Protein AF-A0A3D5JXX4-F1 (afdb_monomer)

Mean predicted aligned error: 12.6 Å

Solvent-accessible surface area (backbone atoms only — not comparable to full-atom values): 16021 Å² total; per-residue (Å²): 133,83,89,77,92,86,81,90,88,85,85,85,86,81,87,87,86,87,86,77,95,75,72,72,66,63,62,54,55,56,51,52,56,58,69,70,65,68,83,76,64,79,78,73,77,76,77,78,80,83,39,74,42,68,45,73,61,64,47,37,42,87,64,70,52,97,92,41,68,63,60,48,72,67,57,51,50,50,52,52,50,56,51,62,73,68,59,53,45,32,38,37,36,29,34,34,26,51,70,67,35,51,54,49,54,50,49,61,35,38,78,71,73,49,72,43,85,34,74,48,76,49,86,40,71,36,91,64,36,17,35,36,40,35,16,60,41,60,72,76,42,80,46,78,46,75,82,47,66,49,77,57,96,94,38,83,45,65,49,42,44,29,40,40,34,37,30,38,57,50,98,92,45,68,35,40,40,36,41,36,33,48,53,49,89,60,84,54,94,89,55,61,35,66,60,52,25,34,53,46,22,49,55,52,25,52,53,53,50,51,49,43,71,76,37,76,84,58,49,71,47,80,51,55,49,69,59,72,55,88,87,34,70,34,48,46,43,48,72,49,76,83,71,84,69,80,89,69,89,72,98,72,87,80,82,79,79,87,73,89,128

Sequence (261 aa):
MVAKDRSARAQSRMPTFSSSKLNNRIVKKLIILFLLGVVLGPLGQAQTPIRVASNNVENCILSPIQHRPLKTKLSQAKLVESILAVKPDVLAMQEVGTIKALAKLQKDLEAKGLNLPYVEHLKLFDPAIHVAYLSRYPLRKITKHDNESYLLNGRRLHVGRGFAEVQISGRGFDFSLINAHLKSKRKVPEADQAEMRLQEAYRFRRIIDSRLKSNPEINLVVLGDFNDCYNSKPVKAIVGRATPASSTPGPASATATAGQI

Foldseek 3Di:
DDDDDDDDDDDDDDDDDDDDDDDPPVVVVVVVVVVVPPPPDPPPPPQDDQFEEEEALQQLEDDDDPNRDHDDPVSLVVSLVVCVVSLHQKYKYWNHFDPVSVVVSQVSNVVVPRHQPEKDWDDAQANGIEIMMGHNFDFPDKDFPRAAWDDDPNDIDHQRRGKIKTWTADSNDIAIEMEDDFQAPDDDPPDHRLVRLLRVLLSLLVVVVVVCVVPVPHRYHYDYHSNDDCPDNSNCSNVDDDDPDPDDDDPDPDDDDDDDD

Radius of gyration: 32.73 Å; Cα contacts (8 Å, |Δi|>4): 384; chains: 1; bounding box: 73×63×119 Å

Secondary structure (DSSP, 8-state):
-----------PPPPPPP-----HHHHHHHHHHHHHSS--------PPPP-EEEEEEEEE-SS-BTTBPPPPHHHHHHHHHHHHHH--SEEEEEEE-SHHHHHHHHHHHHTTT----EEEEE--SSSS-EEEEEESS-EEEEEEETT-EEEETTEEEE-SS-EEEEEEEETTEEEEEEEEE---S---SSS-HHHHHHHHHHHHHHHHHHHHHH-TT--EEEEEE-SS-TTSHHHHHHH-------S---S----------

Structure (mmCIF, N/CA/C/O backbone):
data_AF-A0A3D5JXX4-F1
#
_entry.id   AF-A0A3D5JXX4-F1
#
loop_
_atom_site.group_PDB
_atom_site.id
_atom_site.type_symbol
_atom_site.label_atom_id
_atom_site.label_alt_id
_atom_site.label_comp_id
_atom_site.label_asym_id
_atom_site.label_entity_id
_atom_site.label_seq_id
_atom_site.pdbx_PDB_ins_code
_atom_site.Cartn_x
_atom_site.Cartn_y
_atom_site.Cartn_z
_atom_site.occupancy
_atom_site.B_iso_or_equiv
_atom_site.auth_seq_id
_atom_site.auth_comp_id
_atom_site.auth_asym_id
_atom_site.auth_atom_id
_atom_site.pdbx_PDB_model_num
ATOM 1 N N . MET A 1 1 ? -21.084 -40.759 100.656 1.00 37.06 1 MET A N 1
ATOM 2 C CA . MET A 1 1 ? -19.806 -40.631 99.931 1.00 37.06 1 MET A CA 1
ATOM 3 C C . MET A 1 1 ? -20.123 -40.723 98.442 1.00 37.06 1 MET A C 1
ATOM 5 O O . MET A 1 1 ? -20.614 -41.759 98.033 1.00 37.06 1 MET A O 1
ATOM 9 N N . VAL A 1 2 ? -19.980 -39.592 97.732 1.00 37.06 2 VAL A N 1
ATOM 10 C CA . VAL A 1 2 ? -19.718 -39.411 96.279 1.00 37.06 2 VAL A CA 1
ATOM 11 C C . VAL A 1 2 ? -20.572 -40.251 95.296 1.00 37.06 2 VAL A C 1
ATOM 13 O O . VAL A 1 2 ? -20.380 -41.450 95.194 1.00 37.06 2 VAL A O 1
ATOM 16 N N . ALA A 1 3 ? -21.616 -39.672 94.675 1.00 37.25 3 ALA A N 1
ATOM 17 C CA . ALA A 1 3 ? -21.641 -39.036 93.329 1.00 37.25 3 ALA A CA 1
ATOM 18 C C . ALA A 1 3 ? -21.671 -40.066 92.165 1.00 37.25 3 ALA A C 1
ATOM 20 O O . ALA A 1 3 ? -21.066 -41.117 92.278 1.00 37.25 3 ALA A O 1
ATOM 21 N N . LYS A 1 4 ? -22.298 -39.869 90.999 1.00 40.06 4 LYS A N 1
ATOM 22 C CA . LYS A 1 4 ? -23.039 -38.769 90.356 1.00 40.06 4 LYS A CA 1
ATOM 23 C C . LYS A 1 4 ? -23.635 -39.338 89.045 1.00 40.06 4 LYS A C 1
ATOM 25 O O . LYS A 1 4 ? -23.035 -40.261 88.513 1.00 40.06 4 LYS A O 1
ATOM 30 N N . ASP A 1 5 ? -24.733 -38.731 88.563 1.00 41.81 5 ASP A N 1
ATOM 31 C CA . ASP A 1 5 ? -25.020 -38.290 87.167 1.00 41.81 5 ASP A CA 1
ATOM 32 C C . ASP A 1 5 ? -24.649 -39.209 85.972 1.00 41.81 5 ASP A C 1
ATOM 34 O O . ASP A 1 5 ? -23.563 -39.758 85.922 1.00 41.81 5 ASP A O 1
ATOM 38 N N . ARG A 1 6 ? -25.360 -39.340 84.841 1.00 42.81 6 ARG A N 1
ATOM 39 C CA . ARG A 1 6 ? -26.355 -38.578 84.034 1.00 42.81 6 ARG A CA 1
ATOM 40 C C . ARG A 1 6 ? -26.495 -39.419 82.727 1.00 42.81 6 ARG A C 1
ATOM 42 O O . ARG A 1 6 ? -25.644 -40.259 82.478 1.00 42.81 6 ARG A O 1
ATOM 49 N N . SER A 1 7 ? -27.410 -39.284 81.766 1.00 39.19 7 SER A N 1
ATOM 50 C CA . SER A 1 7 ? -28.505 -38.365 81.449 1.00 39.19 7 SER A CA 1
ATOM 51 C C . SER A 1 7 ? -29.244 -38.870 80.188 1.00 39.19 7 SER A C 1
ATOM 53 O O . SER A 1 7 ? -28.596 -39.250 79.220 1.00 39.19 7 SER A O 1
ATOM 55 N N . ALA A 1 8 ? -30.572 -38.708 80.198 1.00 39.12 8 ALA A N 1
ATOM 56 C CA . ALA A 1 8 ? -31.424 -38.051 79.187 1.00 39.12 8 ALA A CA 1
ATOM 57 C C . ALA A 1 8 ? -31.608 -38.594 77.747 1.00 39.12 8 ALA A C 1
ATOM 59 O O . ALA A 1 8 ? -30.678 -38.602 76.950 1.00 39.12 8 ALA A O 1
ATOM 60 N N . ARG A 1 9 ? -32.890 -38.759 77.352 1.00 33.19 9 ARG A N 1
ATOM 61 C CA . ARG A 1 9 ? -33.545 -37.981 76.269 1.00 33.19 9 ARG A CA 1
ATOM 62 C C . ARG A 1 9 ? -35.073 -38.175 76.284 1.00 33.19 9 ARG A C 1
ATOM 64 O O . ARG A 1 9 ? -35.547 -39.300 76.195 1.00 33.19 9 ARG A O 1
ATOM 71 N N . ALA A 1 10 ? -35.833 -37.082 76.344 1.00 36.19 10 ALA A N 1
ATOM 72 C CA . ALA A 1 10 ? -37.280 -37.047 76.116 1.00 36.19 10 ALA A CA 1
ATOM 73 C C . ALA A 1 10 ? -37.564 -36.210 74.857 1.00 36.19 10 ALA A C 1
ATOM 75 O O . ALA A 1 10 ? -36.955 -35.155 74.676 1.00 36.19 10 ALA A O 1
ATOM 76 N N . GLN A 1 11 ? -38.464 -36.672 73.987 1.00 38.69 11 GLN A N 1
ATOM 77 C CA . GLN A 1 11 ? -38.985 -35.905 72.851 1.00 38.69 11 GLN A CA 1
ATOM 78 C C . GLN A 1 11 ? -40.507 -35.804 72.974 1.00 38.69 11 GLN A C 1
ATOM 80 O O . GLN A 1 11 ? -41.214 -36.808 72.934 1.00 38.69 11 GLN A O 1
ATOM 85 N N . SER A 1 12 ? -40.992 -34.574 73.131 1.00 35.72 12 SER A N 1
ATOM 86 C CA . SER A 1 12 ? -42.400 -34.188 73.096 1.00 35.72 12 SER A CA 1
ATOM 87 C C . SER A 1 12 ? -42.835 -33.905 71.652 1.00 35.72 12 SER A C 1
ATOM 89 O O . SER A 1 12 ? -42.128 -33.244 70.892 1.00 35.72 12 SER A O 1
ATOM 91 N N . ARG A 1 13 ? -44.013 -34.403 71.257 1.00 36.97 13 ARG A N 1
ATOM 92 C CA . ARG A 1 13 ? -44.688 -34.029 70.004 1.00 36.97 13 ARG A CA 1
ATOM 93 C C . ARG A 1 13 ? -45.700 -32.920 70.302 1.00 36.97 13 ARG A C 1
ATOM 95 O O . ARG A 1 13 ? -46.567 -33.111 71.148 1.00 36.97 13 ARG A O 1
ATOM 102 N N . MET A 1 14 ? -45.600 -31.792 69.598 1.00 32.84 14 MET A N 1
ATOM 103 C CA . MET A 1 14 ? -46.651 -30.767 69.517 1.00 32.84 14 MET A CA 1
ATOM 104 C C . MET A 1 14 ? -47.446 -30.902 68.202 1.00 32.84 14 MET A C 1
ATOM 106 O O . MET A 1 14 ? -46.891 -31.390 67.215 1.00 32.84 14 MET A O 1
ATOM 110 N N . PRO A 1 15 ? -48.727 -30.485 68.172 1.00 38.25 15 PRO A N 1
ATOM 111 C CA . PRO A 1 15 ? -49.591 -30.576 66.998 1.00 38.25 15 PRO A CA 1
ATOM 112 C C . PRO A 1 15 ? -49.322 -29.466 65.967 1.00 38.25 15 PRO A C 1
ATOM 114 O O . PRO A 1 15 ? -48.890 -28.362 66.291 1.00 38.25 15 PRO A O 1
ATOM 117 N N . THR A 1 16 ? -49.601 -29.783 64.703 1.00 36.00 16 THR A N 1
ATOM 118 C CA . THR A 1 16 ? -49.443 -28.925 63.522 1.00 36.00 16 THR A CA 1
ATOM 119 C C . THR A 1 16 ? -50.526 -27.849 63.431 1.00 36.00 16 THR A C 1
ATOM 121 O O . THR A 1 16 ? -51.716 -28.159 63.472 1.00 36.00 16 THR A O 1
ATOM 124 N N . PHE A 1 17 ? -50.106 -26.599 63.226 1.00 33.53 17 PHE A N 1
ATOM 125 C CA . PHE A 1 17 ? -50.972 -25.455 62.938 1.00 33.53 17 PHE A CA 1
ATOM 126 C C . PHE A 1 17 ? -51.233 -25.345 61.423 1.00 33.53 17 PHE A C 1
ATOM 128 O O . PHE A 1 17 ? -50.309 -25.436 60.618 1.00 33.53 17 PHE A O 1
ATOM 135 N N . SER A 1 18 ? -52.500 -25.156 61.049 1.00 50.25 18 SER A N 1
ATOM 136 C CA . SER A 1 18 ? -52.994 -24.926 59.684 1.00 50.25 18 SER A CA 1
ATOM 137 C C . SER A 1 18 ? -53.117 -23.425 59.409 1.00 50.25 18 SER A C 1
ATOM 139 O O . SER A 1 18 ? -53.633 -22.701 60.255 1.00 50.25 18 SER A O 1
ATOM 141 N N . SER A 1 19 ? -52.673 -22.958 58.238 1.00 38.00 19 SER A N 1
ATOM 142 C CA . SER A 1 19 ? -52.982 -21.643 57.640 1.00 38.00 19 SER A CA 1
ATOM 143 C C . SER A 1 19 ? -52.251 -21.564 56.291 1.00 38.00 19 SER A C 1
ATOM 145 O O . SER A 1 19 ? -51.117 -22.011 56.201 1.00 38.00 19 SER A O 1
ATOM 147 N N . SER A 1 20 ? -52.733 -21.009 55.187 1.00 41.09 20 SER A N 1
ATOM 148 C CA . SER A 1 20 ? -54.021 -20.481 54.751 1.00 41.09 20 SER A CA 1
ATOM 149 C C . SER A 1 20 ? -53.852 -20.177 53.254 1.00 41.09 20 SER A C 1
ATOM 151 O O . SER A 1 20 ? -52.747 -19.970 52.749 1.00 41.09 20 SER A O 1
ATOM 153 N N . LYS A 1 21 ? -54.964 -20.177 52.520 1.00 51.72 21 LYS A N 1
ATOM 154 C CA . LYS A 1 21 ? -55.041 -19.764 51.117 1.00 51.72 21 LYS A CA 1
ATOM 155 C C . LYS A 1 21 ? -54.714 -18.270 51.015 1.00 51.72 21 LYS A C 1
ATOM 157 O O . LYS A 1 21 ? -55.566 -17.451 51.349 1.00 51.72 21 LYS A O 1
ATOM 162 N N . LEU A 1 22 ? -53.535 -17.908 50.508 1.00 44.09 22 LEU A N 1
ATOM 163 C CA . LEU A 1 22 ? -53.230 -16.522 50.147 1.00 44.09 22 LEU A CA 1
ATOM 164 C C . LEU A 1 22 ? -53.216 -16.345 48.619 1.00 44.09 22 LEU A C 1
ATOM 166 O O . LEU A 1 22 ? -52.443 -16.951 47.886 1.00 44.09 22 LEU A O 1
ATOM 170 N N . ASN A 1 23 ? -54.166 -15.528 48.172 1.00 48.84 23 ASN A N 1
ATOM 171 C CA . ASN A 1 23 ? -54.488 -15.055 46.824 1.00 48.84 23 ASN A CA 1
ATOM 172 C C . ASN A 1 23 ? -53.353 -15.024 45.769 1.00 48.84 23 ASN A C 1
ATOM 174 O O . ASN A 1 23 ? -52.619 -14.046 45.625 1.00 48.84 23 ASN A O 1
ATOM 178 N N . ASN A 1 24 ? -53.374 -16.007 44.862 1.00 55.28 24 ASN A N 1
ATOM 179 C CA . ASN A 1 24 ? -52.533 -16.114 43.655 1.00 55.28 24 ASN A CA 1
ATOM 180 C C . ASN A 1 24 ? -52.782 -15.048 42.559 1.00 55.28 24 ASN A C 1
ATOM 182 O O . ASN A 1 24 ? -52.157 -15.100 41.499 1.00 55.28 24 ASN A O 1
ATOM 186 N N . ARG A 1 25 ? -53.702 -14.091 42.751 1.00 52.78 25 ARG A N 1
ATOM 187 C CA . ARG A 1 25 ? -54.039 -13.079 41.726 1.00 52.78 25 ARG A CA 1
ATOM 188 C C . ARG A 1 25 ? -53.141 -11.837 41.752 1.00 52.78 25 ARG A C 1
ATOM 190 O O . ARG A 1 25 ? -52.907 -11.261 40.693 1.00 52.78 25 ARG A O 1
ATOM 197 N N . ILE A 1 26 ? -52.615 -11.446 42.915 1.00 53.75 26 ILE A N 1
ATOM 198 C CA . ILE A 1 26 ? -51.759 -10.251 43.049 1.00 53.75 26 ILE A CA 1
ATOM 199 C C . ILE A 1 26 ? -50.322 -10.571 42.611 1.00 53.75 26 ILE A C 1
ATOM 201 O O . ILE A 1 26 ? -49.740 -9.832 41.820 1.00 53.75 26 ILE A O 1
ATOM 205 N N . VAL A 1 27 ? -49.803 -11.737 43.011 1.00 52.19 27 VAL A N 1
ATOM 206 C CA . VAL A 1 27 ? -48.462 -12.213 42.624 1.00 52.19 27 VAL A CA 1
ATOM 207 C C . VAL A 1 27 ? -48.350 -12.401 41.103 1.00 52.19 27 VAL A C 1
ATOM 209 O O . VAL A 1 27 ? -47.366 -11.985 40.500 1.00 52.19 27 VAL A O 1
ATOM 212 N N . LYS A 1 28 ? -49.397 -12.924 40.443 1.00 44.72 28 LYS A N 1
ATOM 213 C CA . LYS A 1 28 ? -49.414 -13.082 38.976 1.00 44.72 28 LYS A CA 1
ATOM 214 C C . LYS A 1 28 ? -49.425 -11.751 38.210 1.00 44.72 28 LYS A C 1
ATOM 216 O O . LYS A 1 28 ? -48.804 -11.675 37.157 1.00 44.72 28 LYS A O 1
ATOM 221 N N . LYS A 1 29 ? -50.082 -10.697 38.719 1.00 46.31 29 LYS A N 1
ATOM 222 C CA . LYS A 1 29 ? -50.094 -9.374 38.058 1.00 46.31 29 LYS A CA 1
ATOM 223 C C . LYS A 1 29 ? -48.748 -8.646 38.163 1.00 46.31 29 LYS A C 1
ATOM 225 O O . LYS A 1 29 ? -48.345 -8.000 37.202 1.00 46.31 29 LYS A O 1
ATOM 230 N N . LEU A 1 30 ? -48.035 -8.797 39.281 1.00 46.75 30 LEU A N 1
ATOM 231 C CA . LEU A 1 30 ? -46.689 -8.234 39.460 1.00 46.75 30 LEU A CA 1
ATOM 232 C C . LEU A 1 30 ? -45.641 -8.926 38.575 1.00 46.75 30 LEU A C 1
ATOM 234 O O . LEU A 1 30 ? -44.782 -8.256 38.011 1.00 46.75 30 LEU A O 1
ATOM 238 N N . ILE A 1 31 ? -45.763 -10.241 38.367 1.00 52.19 31 ILE A N 1
ATOM 239 C CA . ILE A 1 31 ? -44.883 -10.997 37.460 1.00 52.19 31 ILE A CA 1
ATOM 240 C C . ILE A 1 31 ? -45.089 -10.582 35.992 1.00 52.19 31 ILE A C 1
ATOM 242 O O . ILE A 1 31 ? -44.123 -10.500 35.240 1.00 52.19 31 ILE A O 1
ATOM 246 N N . ILE A 1 32 ? -46.321 -10.253 35.585 1.00 48.62 32 ILE A N 1
ATOM 247 C CA . ILE A 1 32 ? -46.611 -9.798 34.214 1.00 48.62 32 ILE A CA 1
ATOM 248 C C . ILE A 1 32 ? -46.050 -8.391 33.952 1.00 48.62 32 ILE A C 1
ATOM 250 O O . ILE A 1 32 ? -45.535 -8.152 32.864 1.00 48.62 32 ILE A O 1
ATOM 254 N N . LEU A 1 33 ? -46.058 -7.480 34.936 1.00 43.94 33 LEU A N 1
ATOM 255 C CA . LEU A 1 33 ? -45.390 -6.178 34.777 1.00 43.94 33 LEU A CA 1
ATOM 256 C C . LEU A 1 33 ? -43.858 -6.301 34.745 1.00 43.94 33 LEU A C 1
ATOM 258 O O . LEU A 1 33 ? -43.209 -5.552 34.021 1.00 43.94 33 LEU A O 1
ATOM 262 N N . PHE A 1 34 ? -43.280 -7.261 35.471 1.00 45.25 34 PHE A N 1
ATOM 263 C CA . PHE A 1 34 ? -41.835 -7.510 35.435 1.00 45.25 34 PHE A CA 1
ATOM 264 C C . PHE A 1 34 ? -41.391 -8.178 34.120 1.00 45.25 34 PHE A C 1
ATOM 266 O O . PHE A 1 34 ? -40.318 -7.878 33.605 1.00 45.25 34 PHE A O 1
ATOM 273 N N . LEU A 1 35 ? -42.243 -9.018 33.519 1.00 46.94 35 LEU A N 1
ATOM 274 C CA . LEU A 1 35 ? -41.996 -9.625 32.204 1.00 46.94 35 LEU A CA 1
ATOM 275 C C . LEU A 1 35 ? -42.218 -8.664 31.025 1.00 46.94 35 LEU A C 1
ATOM 277 O O . LEU A 1 35 ? -41.640 -8.881 29.965 1.00 46.94 35 LEU A O 1
ATOM 281 N N . LEU A 1 36 ? -42.994 -7.588 31.198 1.00 43.53 36 LEU A N 1
ATOM 282 C CA . LEU A 1 36 ? -43.168 -6.557 30.165 1.00 43.53 36 LEU A CA 1
ATOM 283 C C . LEU A 1 36 ? -42.100 -5.444 30.233 1.00 43.53 36 LEU A C 1
ATOM 285 O O . LEU A 1 36 ? -41.980 -4.653 29.302 1.00 43.53 36 LEU A O 1
ATOM 289 N N . GLY A 1 37 ? -41.308 -5.386 31.310 1.00 48.09 37 GLY A N 1
ATOM 290 C CA . GLY A 1 37 ? -40.334 -4.319 31.574 1.00 48.09 37 GLY A CA 1
ATOM 291 C C . GLY A 1 37 ? -38.878 -4.592 31.171 1.00 48.09 37 GLY A C 1
ATOM 292 O O . GLY A 1 37 ? -38.039 -3.728 31.402 1.00 48.09 37 GLY A O 1
ATOM 293 N N . VAL A 1 38 ? -38.542 -5.756 30.596 1.00 51.38 38 VAL A N 1
ATOM 294 C CA . VAL A 1 38 ? -37.130 -6.169 30.375 1.00 51.38 38 VAL A CA 1
ATOM 295 C C . VAL A 1 38 ? -36.750 -6.358 28.894 1.00 51.38 38 VAL A C 1
ATOM 297 O O . VAL A 1 38 ? -35.631 -6.750 28.583 1.00 51.38 38 VAL A O 1
ATOM 300 N N . VAL A 1 39 ? -37.607 -5.985 27.939 1.00 51.91 39 VAL A N 1
ATOM 301 C CA . VAL A 1 39 ? -37.235 -5.978 26.503 1.00 51.91 39 VAL A CA 1
ATOM 302 C C . VAL A 1 39 ? -37.141 -4.554 25.946 1.00 51.91 39 VAL A C 1
ATOM 304 O O . VAL A 1 39 ? -37.552 -4.268 24.830 1.00 51.91 39 VAL A O 1
ATOM 307 N N . LEU A 1 40 ? -36.547 -3.642 26.715 1.00 52.72 40 LEU A N 1
ATOM 308 C CA . LEU A 1 40 ? -35.724 -2.585 26.125 1.00 52.72 40 LEU A CA 1
ATOM 309 C C . LEU A 1 40 ? -34.265 -2.973 26.360 1.00 52.72 40 LEU A C 1
ATOM 311 O O . LEU A 1 40 ? -33.567 -2.410 27.200 1.00 52.72 40 LEU A O 1
ATOM 315 N N . GLY A 1 41 ? -33.811 -3.989 25.621 1.00 51.53 41 GLY A N 1
ATOM 316 C CA . GLY A 1 41 ? -32.378 -4.150 25.403 1.00 51.53 41 GLY A CA 1
ATOM 317 C C . GLY A 1 41 ? -31.836 -2.850 24.798 1.00 51.53 41 GLY A C 1
ATOM 318 O O . GLY A 1 41 ? -32.572 -2.185 24.059 1.00 51.53 41 GLY A O 1
ATOM 319 N N . PRO A 1 42 ? -30.598 -2.441 25.118 1.00 56.09 42 PRO A N 1
ATOM 320 C CA . PRO A 1 42 ? -30.020 -1.249 24.521 1.00 56.09 42 PRO A CA 1
ATOM 321 C C . PRO A 1 42 ? -30.120 -1.397 23.004 1.00 56.09 42 PRO A C 1
ATOM 323 O O . PRO A 1 42 ? -29.578 -2.347 22.439 1.00 56.09 42 PRO A O 1
ATOM 326 N N . LEU A 1 43 ? -30.860 -0.484 22.364 1.00 54.44 43 LEU A N 1
ATOM 327 C CA . LEU A 1 43 ? -30.804 -0.265 20.923 1.00 54.44 43 LEU A CA 1
ATOM 328 C C . LEU A 1 43 ? -29.323 -0.259 20.561 1.00 54.44 43 LEU A C 1
ATOM 330 O O . LEU A 1 43 ? -28.589 0.623 21.013 1.00 54.44 43 LEU A O 1
ATOM 334 N N . GLY A 1 44 ? -28.876 -1.306 19.863 1.00 53.59 44 GLY A N 1
ATOM 335 C CA . GLY A 1 44 ? -27.471 -1.496 19.546 1.00 53.59 44 GLY A CA 1
ATOM 336 C C . GLY A 1 44 ? -26.939 -0.207 18.944 1.00 53.59 44 GLY A C 1
ATOM 337 O O . GLY A 1 44 ? -27.448 0.254 17.922 1.00 53.59 44 GLY A O 1
ATOM 338 N N . GLN A 1 45 ? -25.961 0.411 19.608 1.00 56.44 45 GLN A N 1
ATOM 339 C CA . GLN A 1 45 ? -25.215 1.513 19.020 1.00 56.44 45 GLN A CA 1
ATOM 340 C C . GLN A 1 45 ? -24.673 0.988 17.695 1.00 56.44 45 GLN A C 1
ATOM 342 O O . GLN A 1 45 ? -23.845 0.076 17.691 1.00 56.44 45 GLN A O 1
ATOM 347 N N . ALA A 1 46 ? -25.180 1.511 16.577 1.00 58.94 46 ALA A N 1
ATOM 348 C CA . ALA A 1 46 ? -24.639 1.184 15.273 1.00 58.94 46 ALA A CA 1
ATOM 349 C C . ALA A 1 46 ? -23.147 1.524 15.320 1.00 58.94 46 ALA A C 1
ATOM 351 O O . ALA A 1 46 ? -22.777 2.694 15.459 1.00 58.94 46 ALA A O 1
ATOM 352 N N . GLN A 1 47 ? -22.290 0.500 15.284 1.00 66.31 47 GLN A N 1
ATOM 353 C CA . GLN A 1 47 ? -20.852 0.715 15.257 1.00 66.31 47 GLN A CA 1
ATOM 354 C C . GLN A 1 47 ? -20.549 1.568 14.032 1.00 66.31 47 GLN A C 1
ATOM 356 O O . GLN A 1 47 ? -20.832 1.190 12.894 1.00 66.31 47 GLN A O 1
ATOM 361 N N . THR A 1 48 ? -20.014 2.762 14.272 1.00 81.12 48 THR A N 1
ATOM 362 C CA . THR A 1 48 ? -19.618 3.644 13.181 1.00 81.12 48 THR A CA 1
ATOM 363 C C . THR A 1 48 ? -18.523 2.932 12.382 1.00 81.12 48 THR A C 1
ATOM 365 O O . THR A 1 48 ? -17.517 2.524 12.977 1.00 81.12 48 THR A O 1
ATOM 368 N N . PRO A 1 49 ? -18.673 2.769 11.055 1.00 90.56 49 PRO A N 1
ATOM 369 C CA . PRO A 1 49 ? -17.740 1.977 10.264 1.00 90.56 49 PRO A CA 1
ATOM 370 C C . PRO A 1 49 ? -16.353 2.619 10.261 1.00 90.56 49 PRO A C 1
ATOM 372 O O . PRO A 1 49 ? -16.230 3.847 10.194 1.00 90.56 49 PRO A O 1
ATOM 375 N N . ILE A 1 50 ? -15.312 1.791 10.325 1.00 94.88 50 ILE A N 1
ATOM 376 C CA . ILE A 1 50 ? -13.930 2.230 10.119 1.00 94.88 50 ILE A CA 1
ATOM 377 C C . ILE A 1 50 ? -13.706 2.360 8.615 1.00 94.88 50 ILE A C 1
ATOM 379 O O . ILE A 1 50 ? -13.831 1.385 7.874 1.00 94.88 50 ILE A O 1
ATOM 383 N N . ARG A 1 51 ? -13.371 3.564 8.150 1.00 96.88 51 ARG A N 1
ATOM 384 C CA . ARG A 1 51 ? -13.060 3.812 6.739 1.00 96.88 51 ARG A CA 1
ATOM 385 C C . ARG A 1 51 ? -11.583 3.566 6.469 1.00 96.88 51 ARG A C 1
ATOM 387 O O . ARG A 1 51 ? -10.736 4.329 6.931 1.00 96.88 51 ARG A O 1
ATOM 394 N N . VAL A 1 52 ? -11.284 2.539 5.682 1.00 97.81 52 VAL A N 1
ATOM 395 C CA . VAL A 1 52 ? -9.929 2.263 5.191 1.00 97.81 52 VAL A CA 1
ATOM 396 C C . VAL A 1 52 ? -9.850 2.657 3.718 1.00 97.81 52 VAL A C 1
ATOM 398 O O . VAL A 1 52 ? -10.683 2.228 2.924 1.00 97.81 52 VAL A O 1
ATOM 401 N N . ALA A 1 53 ? -8.861 3.469 3.350 1.00 98.06 53 ALA A N 1
ATOM 402 C CA . ALA A 1 53 ? -8.608 3.870 1.968 1.00 98.06 53 ALA A CA 1
ATOM 403 C C . ALA A 1 53 ? -7.200 3.458 1.528 1.00 98.06 53 ALA A C 1
ATOM 405 O O . ALA A 1 53 ? -6.258 3.515 2.318 1.00 98.06 53 ALA A O 1
ATOM 406 N N . SER A 1 54 ? -7.060 3.092 0.253 1.00 98.00 54 SER A N 1
ATOM 407 C CA . SER A 1 54 ? -5.769 2.919 -0.415 1.00 98.00 54 SER A CA 1
ATOM 408 C C . SER A 1 54 ? -5.635 3.960 -1.514 1.00 98.00 54 SER A C 1
ATOM 410 O O . SER A 1 54 ? -6.580 4.144 -2.277 1.00 98.00 54 SER A O 1
ATOM 412 N N . ASN A 1 55 ? -4.482 4.616 -1.622 1.00 97.50 55 ASN A N 1
ATOM 413 C CA . ASN A 1 55 ? -4.231 5.564 -2.703 1.00 97.50 55 ASN A CA 1
ATOM 414 C C . ASN A 1 55 ? -2.761 5.538 -3.149 1.00 97.50 55 ASN A C 1
ATOM 416 O O . ASN A 1 55 ? -1.853 5.736 -2.337 1.00 97.50 55 ASN A O 1
ATOM 420 N N . ASN A 1 56 ? -2.526 5.340 -4.445 1.00 97.19 56 ASN A N 1
ATOM 421 C CA . ASN A 1 56 ? -1.224 5.612 -5.034 1.00 97.19 56 ASN A CA 1
ATOM 422 C C . ASN A 1 56 ? -1.111 7.132 -5.210 1.00 97.19 56 ASN A C 1
ATOM 424 O O . ASN A 1 56 ? -1.755 7.721 -6.074 1.00 97.19 56 ASN A O 1
ATOM 428 N N . VAL A 1 57 ? -0.284 7.776 -4.384 1.00 97.00 57 VAL A N 1
ATOM 429 C CA . VAL A 1 57 ? -0.189 9.244 -4.349 1.00 97.00 57 VAL A CA 1
ATOM 430 C C . VAL A 1 57 ? 0.645 9.831 -5.494 1.00 97.00 57 VAL A C 1
ATOM 432 O O . VAL A 1 57 ? 0.861 11.045 -5.535 1.00 97.00 57 VAL A O 1
ATOM 435 N N . GLU A 1 58 ? 1.078 8.970 -6.422 1.00 94.69 58 GLU A N 1
ATOM 436 C CA . GLU A 1 58 ? 1.756 9.265 -7.681 1.00 94.69 58 GLU A CA 1
ATOM 437 C C . GLU A 1 58 ? 2.954 10.197 -7.469 1.00 94.69 58 GLU A C 1
ATOM 439 O O . GLU A 1 58 ? 2.877 11.421 -7.632 1.00 94.69 58 GLU A O 1
ATOM 444 N N . ASN A 1 59 ? 4.073 9.574 -7.098 1.00 93.31 59 ASN A N 1
ATOM 445 C CA . ASN A 1 59 ? 5.363 10.204 -6.830 1.00 93.31 59 ASN A CA 1
ATOM 446 C C . ASN A 1 59 ? 5.259 11.420 -5.893 1.00 93.31 59 ASN A C 1
ATOM 448 O O . ASN A 1 59 ? 5.654 12.535 -6.243 1.00 93.31 59 ASN A O 1
ATOM 452 N N . CYS A 1 60 ? 4.763 11.217 -4.670 1.00 94.81 60 CYS A N 1
ATOM 453 C CA . CYS A 1 60 ? 4.791 12.249 -3.631 1.00 94.81 60 CYS A CA 1
ATOM 454 C C . CYS A 1 60 ? 6.229 12.427 -3.108 1.00 94.81 60 CYS A C 1
ATOM 456 O O . CYS A 1 60 ? 6.606 11.911 -2.057 1.00 94.81 60 CYS A O 1
ATOM 458 N N . ILE A 1 61 ? 7.055 13.125 -3.887 1.00 95.62 61 ILE A N 1
ATOM 459 C CA . ILE A 1 61 ? 8.485 13.361 -3.658 1.00 95.62 61 ILE A CA 1
ATOM 460 C C . ILE A 1 61 ? 8.771 14.863 -3.505 1.00 95.62 61 ILE A C 1
ATOM 462 O O . ILE A 1 61 ? 8.021 15.705 -3.997 1.00 95.62 61 ILE A O 1
ATOM 466 N N . LEU A 1 62 ? 9.874 15.204 -2.830 1.00 95.06 62 LEU A N 1
ATOM 467 C CA . LEU A 1 62 ? 10.305 16.599 -2.617 1.00 95.06 62 LEU A CA 1
ATOM 468 C C . LEU A 1 62 ? 11.449 17.038 -3.540 1.00 95.06 62 LEU A C 1
ATOM 470 O O . LEU A 1 62 ? 11.749 18.224 -3.625 1.00 95.06 62 LEU A O 1
ATOM 474 N N . SER A 1 63 ? 12.081 16.093 -4.231 1.00 93.69 63 SER A N 1
ATOM 475 C CA . SER A 1 63 ? 13.147 16.332 -5.203 1.00 93.69 63 SER A CA 1
ATOM 476 C C . SER A 1 63 ? 13.027 15.311 -6.338 1.00 93.69 63 SER A C 1
ATOM 478 O O . SER A 1 63 ? 12.709 14.156 -6.041 1.00 93.69 63 SER A O 1
ATOM 480 N N . PRO A 1 64 ? 13.284 15.685 -7.606 1.00 93.94 64 PRO A N 1
ATOM 481 C CA . PRO A 1 64 ? 13.294 14.734 -8.715 1.00 93.94 64 PRO A CA 1
ATOM 482 C C . PRO A 1 64 ? 14.259 13.569 -8.472 1.00 93.94 64 PRO A C 1
ATOM 484 O O . PRO A 1 64 ? 15.354 13.762 -7.944 1.00 93.94 64 PRO A O 1
ATOM 487 N N . ILE A 1 65 ? 13.867 12.360 -8.875 1.00 93.00 65 ILE A N 1
ATOM 488 C CA . ILE A 1 65 ? 14.691 11.151 -8.725 1.00 93.00 65 ILE A CA 1
ATOM 489 C C . ILE A 1 65 ? 14.325 10.111 -9.788 1.00 93.00 65 ILE A C 1
ATOM 491 O O . ILE A 1 65 ? 13.148 9.862 -10.028 1.00 93.00 65 ILE A O 1
ATOM 495 N N . GLN A 1 66 ? 15.318 9.476 -10.427 1.00 86.06 66 GLN A N 1
ATOM 496 C CA . GLN A 1 66 ? 15.109 8.391 -11.408 1.00 86.06 66 GLN A CA 1
ATOM 497 C C . GLN A 1 66 ? 14.015 8.707 -12.456 1.00 86.06 66 GLN A C 1
ATOM 499 O O . GLN A 1 66 ? 13.079 7.931 -12.641 1.00 86.06 66 GLN A O 1
ATOM 504 N N . HIS A 1 67 ? 14.107 9.874 -13.103 1.00 87.19 67 HIS A N 1
ATOM 505 C CA . HIS A 1 67 ? 13.135 10.377 -14.094 1.00 87.19 67 HIS A CA 1
ATOM 506 C C . HIS A 1 67 ? 11.713 10.644 -13.573 1.00 87.19 67 HIS A C 1
ATOM 508 O O . HIS A 1 67 ? 10.812 10.896 -14.368 1.00 87.19 67 HIS A O 1
ATOM 514 N N . ARG A 1 68 ? 11.494 10.630 -12.255 1.00 90.88 68 ARG A N 1
ATOM 515 C CA . ARG A 1 68 ? 10.224 11.033 -11.647 1.00 90.88 68 ARG A CA 1
ATOM 516 C C . ARG A 1 68 ? 10.242 12.547 -11.421 1.00 90.88 68 ARG A C 1
ATOM 518 O O . ARG A 1 68 ? 11.067 13.015 -10.626 1.00 90.88 68 ARG A O 1
ATOM 525 N N . PRO A 1 69 ? 9.395 13.322 -12.121 1.00 92.31 69 PRO A N 1
ATOM 526 C CA . PRO A 1 69 ? 9.288 14.755 -11.895 1.00 92.31 69 PRO A CA 1
ATOM 527 C C . PRO A 1 69 ? 8.553 15.041 -10.582 1.00 92.31 69 PRO A C 1
ATOM 529 O O . PRO A 1 69 ? 7.869 14.182 -10.026 1.00 92.31 69 PRO A O 1
ATOM 532 N N . LEU A 1 70 ? 8.668 16.277 -10.097 1.00 94.62 70 LEU A N 1
ATOM 533 C CA . LEU A 1 70 ? 7.850 16.731 -8.977 1.00 94.62 70 LEU A CA 1
ATOM 534 C C . LEU A 1 70 ? 6.377 16.793 -9.384 1.00 94.62 70 LEU A C 1
ATOM 536 O O . LEU A 1 70 ? 6.036 17.290 -10.459 1.00 94.62 70 LEU A O 1
ATOM 540 N N . LYS A 1 71 ? 5.499 16.375 -8.472 1.00 93.75 71 LYS A N 1
ATOM 541 C CA . LYS A 1 71 ? 4.056 16.570 -8.613 1.00 93.75 71 LYS A CA 1
ATOM 542 C C . LYS A 1 71 ? 3.743 18.068 -8.674 1.00 93.75 71 LYS A C 1
ATOM 544 O O . LYS A 1 71 ? 4.203 18.829 -7.819 1.00 93.75 71 LYS A O 1
ATOM 549 N N . THR A 1 72 ? 2.959 18.501 -9.663 1.00 95.44 72 THR A N 1
ATOM 550 C CA . THR A 1 72 ? 2.573 19.916 -9.805 1.00 95.44 72 THR A CA 1
ATOM 551 C C . THR A 1 72 ? 1.753 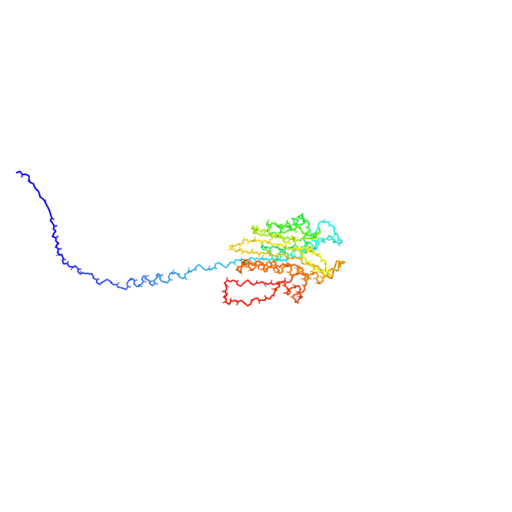20.385 -8.600 1.00 95.44 72 THR A C 1
ATOM 553 O O . THR A 1 72 ? 1.086 19.582 -7.946 1.00 95.44 72 THR A O 1
ATOM 556 N N . LYS A 1 73 ? 1.744 21.695 -8.312 1.00 94.94 73 LYS A N 1
ATOM 557 C CA . LYS A 1 73 ? 0.937 22.256 -7.208 1.00 94.94 73 LYS A CA 1
ATOM 558 C C . LYS A 1 73 ? -0.551 21.904 -7.340 1.00 94.94 73 LYS A C 1
ATOM 560 O O . LYS A 1 73 ? -1.181 21.554 -6.349 1.00 94.94 73 LYS A O 1
ATOM 565 N N . LEU A 1 74 ? -1.087 21.943 -8.564 1.00 96.12 74 LEU A N 1
ATOM 566 C CA . LEU A 1 74 ? -2.473 21.564 -8.846 1.00 96.12 74 LEU A CA 1
ATOM 567 C C . LEU A 1 74 ? -2.730 20.081 -8.541 1.00 96.12 74 LEU A C 1
ATOM 569 O O . LEU A 1 74 ? -3.703 19.754 -7.870 1.00 96.12 74 LEU A O 1
ATOM 573 N N . SER A 1 75 ? -1.839 19.191 -8.983 1.00 95.75 75 SER A N 1
ATOM 574 C CA . SER A 1 75 ? -1.958 17.750 -8.735 1.00 95.75 75 SER A CA 1
ATOM 575 C C . SER A 1 75 ? -1.822 17.411 -7.242 1.00 95.75 75 SER A C 1
ATOM 577 O O . SER A 1 75 ? -2.563 16.574 -6.734 1.00 95.75 75 SER A O 1
ATOM 579 N N . GLN A 1 76 ? -0.957 18.113 -6.498 1.00 95.50 76 GLN A N 1
ATOM 580 C CA . GLN A 1 76 ? -0.888 18.002 -5.033 1.00 95.50 76 GLN A CA 1
ATOM 581 C C . GLN A 1 76 ? -2.193 18.455 -4.359 1.00 95.50 76 GLN A C 1
ATOM 583 O O . GLN A 1 76 ? -2.691 17.772 -3.468 1.00 95.50 76 GLN A O 1
ATOM 588 N N . ALA A 1 77 ? -2.776 19.577 -4.796 1.00 96.00 77 ALA A N 1
ATOM 589 C CA . ALA A 1 77 ? -4.043 20.065 -4.255 1.00 96.00 77 ALA A CA 1
ATOM 590 C C . ALA A 1 77 ? -5.198 19.085 -4.522 1.00 96.00 77 ALA A C 1
ATOM 592 O O . ALA A 1 77 ? -5.978 18.808 -3.612 1.00 96.00 77 ALA A O 1
ATOM 593 N N . LYS A 1 78 ? -5.268 18.507 -5.730 1.00 97.56 78 LYS A N 1
ATOM 594 C CA . LYS A 1 78 ? -6.273 17.495 -6.085 1.00 97.56 78 LYS A CA 1
ATOM 595 C C . LYS A 1 78 ? -6.099 16.184 -5.331 1.00 97.56 78 LYS A C 1
ATOM 597 O O . LYS A 1 78 ? -7.092 15.621 -4.893 1.00 97.56 78 LYS A O 1
ATOM 602 N N . LEU A 1 79 ? -4.865 15.745 -5.092 1.00 97.12 79 LEU A N 1
ATOM 603 C CA . LEU A 1 79 ? -4.602 14.598 -4.221 1.00 97.12 79 LEU A CA 1
ATOM 604 C C . LEU A 1 79 ? -5.205 14.810 -2.822 1.00 97.12 79 LEU A C 1
ATOM 606 O O . LEU A 1 79 ? -5.915 13.946 -2.309 1.00 97.12 79 LEU A O 1
ATOM 610 N N . VAL A 1 80 ? -4.941 15.972 -2.220 1.00 97.75 80 VAL A N 1
ATOM 611 C CA . VAL A 1 80 ? -5.472 16.333 -0.899 1.00 97.75 80 VAL A CA 1
ATOM 612 C C . VAL A 1 80 ? -7.003 16.403 -0.921 1.00 97.75 80 VAL A C 1
ATOM 614 O O . VAL A 1 80 ? -7.647 15.838 -0.041 1.00 97.75 80 VAL A O 1
ATOM 617 N N . GLU A 1 81 ? -7.595 17.034 -1.937 1.00 97.62 81 GLU A N 1
ATOM 618 C CA . GLU A 1 81 ? -9.051 17.105 -2.134 1.00 97.62 81 GLU A CA 1
ATOM 619 C C . GLU A 1 81 ? -9.694 15.711 -2.211 1.00 97.62 81 GLU A C 1
ATOM 621 O O . GLU A 1 81 ? -10.653 15.443 -1.487 1.00 97.62 81 GLU A O 1
ATOM 626 N N . SER A 1 82 ? -9.127 14.794 -3.003 1.00 97.62 82 SER A N 1
ATOM 627 C CA . SER A 1 82 ? -9.633 13.423 -3.140 1.00 97.62 82 SER A CA 1
ATOM 628 C C . SER A 1 82 ? -9.574 12.644 -1.824 1.00 97.62 82 SER A C 1
ATOM 630 O O . SER A 1 82 ? -10.527 11.952 -1.469 1.00 97.62 82 SER A O 1
ATOM 632 N N . ILE A 1 83 ? -8.491 12.778 -1.050 1.00 98.25 83 ILE A N 1
ATOM 633 C CA . ILE A 1 83 ? -8.378 12.128 0.266 1.00 98.25 83 ILE A CA 1
ATOM 634 C C . ILE A 1 83 ? -9.420 12.699 1.245 1.00 98.25 83 ILE A C 1
ATOM 636 O O . ILE A 1 83 ? -10.065 11.948 1.983 1.00 98.25 83 ILE A O 1
ATOM 640 N N . LEU A 1 84 ? -9.628 14.019 1.237 1.00 98.00 84 LEU A N 1
ATOM 641 C CA . LEU A 1 84 ? -10.605 14.693 2.097 1.00 98.00 84 LEU A CA 1
ATOM 642 C C . LEU A 1 84 ? -12.054 14.366 1.738 1.00 98.00 84 LEU A C 1
ATOM 644 O O . LEU A 1 84 ? -12.902 14.365 2.629 1.00 98.00 84 LEU A O 1
ATOM 648 N N . ALA A 1 85 ? -12.348 14.063 0.473 1.00 97.38 85 ALA A N 1
ATOM 649 C CA . ALA A 1 85 ? -13.669 13.601 0.058 1.00 97.38 85 ALA A CA 1
ATOM 650 C C . ALA A 1 85 ? -14.010 12.231 0.674 1.00 97.38 85 ALA A C 1
ATOM 652 O O . ALA A 1 85 ? -15.139 12.012 1.112 1.00 97.38 85 ALA A O 1
ATOM 653 N N . VAL A 1 86 ? -13.022 11.333 0.779 1.00 96.94 86 VAL A N 1
ATOM 654 C CA . VAL A 1 86 ? -13.191 9.986 1.357 1.00 96.94 86 VAL A CA 1
ATOM 655 C C . VAL A 1 86 ? -13.260 10.011 2.891 1.00 96.94 86 VAL A C 1
ATOM 657 O O . VAL A 1 86 ? -13.979 9.204 3.484 1.00 96.94 86 VAL A O 1
ATOM 660 N N . LYS A 1 87 ? -12.535 10.933 3.543 1.00 97.50 87 LYS A N 1
ATOM 661 C CA . LYS A 1 87 ? -12.401 11.037 5.015 1.00 97.50 87 LYS A CA 1
ATOM 662 C C . LYS A 1 87 ? -12.003 9.700 5.672 1.00 97.50 87 LYS A C 1
ATOM 664 O O . LYS A 1 87 ? -12.747 9.198 6.522 1.00 97.50 87 LYS A O 1
ATOM 669 N N . PRO A 1 88 ? -10.864 9.096 5.280 1.00 98.12 88 PRO A N 1
ATOM 670 C CA . PRO A 1 88 ? -10.435 7.824 5.846 1.00 98.12 88 PRO A CA 1
ATOM 671 C C . PRO A 1 88 ? -10.146 7.937 7.349 1.00 98.12 88 PRO A C 1
ATOM 673 O O . PRO A 1 88 ? -9.661 8.959 7.831 1.00 98.12 88 PRO A O 1
ATOM 676 N N . ASP A 1 89 ? -10.410 6.860 8.085 1.00 98.44 89 ASP A N 1
ATOM 677 C CA . ASP A 1 89 ? -9.868 6.650 9.428 1.00 98.44 89 ASP A CA 1
ATOM 678 C C . ASP A 1 89 ? -8.456 6.039 9.350 1.00 98.44 89 ASP A C 1
ATOM 680 O O . ASP A 1 89 ? -7.615 6.310 10.205 1.00 98.44 89 ASP A O 1
ATOM 684 N N . VAL A 1 90 ? -8.187 5.241 8.311 1.00 98.50 90 VAL A N 1
ATOM 685 C CA . VAL A 1 90 ? -6.869 4.675 7.992 1.00 98.50 90 VAL A CA 1
ATOM 686 C C . VAL A 1 90 ? -6.599 4.847 6.498 1.00 98.50 90 VAL A C 1
ATOM 688 O O . VAL A 1 90 ? -7.399 4.429 5.662 1.00 98.50 90 VAL A O 1
ATOM 691 N N . LEU A 1 91 ? -5.470 5.458 6.156 1.00 98.75 91 LEU A N 1
ATOM 692 C CA . LEU A 1 91 ? -5.016 5.708 4.793 1.00 98.75 91 LEU A CA 1
ATOM 693 C C . LEU A 1 91 ? -3.720 4.934 4.534 1.00 98.75 91 LEU A C 1
ATOM 695 O O . LEU A 1 91 ? -2.677 5.235 5.112 1.00 98.75 91 LEU A O 1
ATOM 699 N N . ALA A 1 92 ? -3.790 3.954 3.641 1.00 98.44 92 ALA A N 1
ATOM 700 C CA . ALA A 1 92 ? -2.647 3.240 3.096 1.00 98.44 92 ALA A CA 1
ATOM 701 C C . ALA A 1 92 ? -2.220 3.887 1.775 1.00 98.44 92 ALA A C 1
ATOM 703 O O . ALA A 1 92 ? -3.051 4.159 0.910 1.00 98.44 92 ALA A O 1
ATOM 704 N N . MET A 1 93 ? -0.927 4.146 1.610 1.00 98.12 93 MET A N 1
ATOM 705 C CA . MET A 1 93 ? -0.411 4.847 0.436 1.00 98.12 93 MET A CA 1
ATOM 706 C C . MET A 1 93 ? 0.703 4.080 -0.253 1.00 98.12 93 MET A C 1
ATOM 708 O O . MET A 1 93 ? 1.490 3.384 0.394 1.00 98.12 93 MET A O 1
ATOM 712 N N . GLN A 1 94 ? 0.777 4.256 -1.566 1.00 97.62 94 GLN A N 1
ATOM 713 C CA . GLN A 1 94 ? 1.887 3.838 -2.416 1.00 97.62 94 GLN A CA 1
ATOM 714 C C . GLN A 1 94 ? 2.487 5.075 -3.087 1.00 97.62 94 GLN A C 1
ATOM 716 O O . GLN A 1 94 ? 1.850 6.121 -3.150 1.00 97.62 94 GLN A O 1
ATOM 721 N N . GLU A 1 95 ? 3.712 4.959 -3.587 1.00 96.12 95 GLU A N 1
ATOM 722 C CA . GLU A 1 95 ? 4.442 6.065 -4.224 1.00 96.12 95 GLU A CA 1
ATOM 723 C C . GLU A 1 95 ? 4.740 7.272 -3.331 1.00 96.12 95 GLU A C 1
ATOM 725 O O . GLU A 1 95 ? 4.863 8.412 -3.788 1.00 96.12 95 GLU A O 1
ATOM 730 N N . VAL A 1 96 ? 4.929 7.012 -2.040 1.00 96.81 96 VAL A N 1
ATOM 731 C CA . VAL A 1 96 ? 5.365 8.024 -1.081 1.00 96.81 96 VAL A CA 1
ATOM 732 C C . VAL A 1 96 ? 6.883 8.133 -1.127 1.00 96.81 96 VAL A C 1
ATOM 734 O O . VAL A 1 96 ? 7.577 7.130 -0.993 1.00 96.81 96 VAL A O 1
ATOM 737 N N . GLY A 1 97 ? 7.402 9.344 -1.303 1.00 95.75 97 GLY A N 1
ATOM 738 C CA . GLY A 1 97 ? 8.831 9.634 -1.278 1.00 95.75 97 GLY A CA 1
ATOM 739 C C . GLY A 1 97 ? 9.430 9.530 0.121 1.00 95.75 97 GLY A C 1
ATOM 740 O O . GLY A 1 97 ? 9.159 8.604 0.877 1.00 95.75 97 GLY A O 1
ATOM 741 N N . THR A 1 98 ? 10.262 10.498 0.501 1.00 95.94 98 THR A N 1
ATOM 742 C CA . THR A 1 98 ? 10.889 10.514 1.832 1.00 95.94 98 THR A CA 1
ATOM 743 C C . THR A 1 98 ? 9.863 10.688 2.959 1.00 95.94 98 THR A C 1
ATOM 745 O O . THR A 1 98 ? 8.778 11.229 2.750 1.00 95.94 98 THR A O 1
ATOM 748 N N . ILE A 1 99 ? 10.240 10.340 4.195 1.00 96.62 99 ILE A N 1
ATOM 749 C CA . ILE A 1 99 ? 9.427 10.626 5.392 1.00 96.62 99 ILE A CA 1
ATOM 750 C C . ILE A 1 99 ? 9.046 12.115 5.507 1.00 96.62 99 ILE A C 1
ATOM 752 O O . ILE A 1 99 ? 7.968 12.448 5.987 1.00 96.62 99 ILE A O 1
ATOM 756 N N . LYS A 1 100 ? 9.887 13.028 4.998 1.00 97.38 100 LYS A N 1
ATOM 757 C CA . LYS A 1 100 ? 9.580 14.466 4.938 1.00 97.38 100 LYS A CA 1
ATOM 758 C C . LYS A 1 100 ? 8.429 14.770 3.972 1.00 97.38 100 LYS A C 1
ATOM 760 O O . LYS A 1 100 ? 7.612 15.636 4.269 1.00 97.38 100 LYS A O 1
ATOM 765 N N . ALA A 1 101 ? 8.356 14.066 2.840 1.00 97.12 101 ALA A N 1
ATOM 766 C CA . ALA A 1 101 ? 7.244 14.188 1.897 1.00 97.12 101 ALA A CA 1
ATOM 767 C C . ALA A 1 101 ? 5.931 13.719 2.539 1.00 97.12 101 ALA A C 1
ATOM 769 O O . ALA A 1 101 ? 4.926 14.425 2.471 1.00 97.12 101 ALA A O 1
ATOM 770 N N . LEU A 1 102 ? 5.976 12.583 3.247 1.00 98.00 102 LEU A N 1
ATOM 771 C CA . LEU A 1 102 ? 4.840 12.067 4.011 1.00 98.00 102 LEU A CA 1
ATOM 772 C C . LEU A 1 102 ? 4.380 13.052 5.092 1.00 98.00 102 LEU A C 1
ATOM 774 O O . LEU A 1 102 ? 3.196 13.358 5.172 1.00 98.00 102 LEU A O 1
ATOM 778 N N . ALA A 1 103 ? 5.314 13.593 5.879 1.00 98.31 103 ALA A N 1
ATOM 779 C CA . ALA A 1 103 ? 5.010 14.570 6.922 1.00 98.31 103 ALA A CA 1
ATOM 780 C C . ALA A 1 103 ? 4.394 15.858 6.352 1.00 98.31 103 ALA A C 1
ATOM 782 O O . ALA A 1 103 ? 3.510 16.447 6.970 1.00 98.31 103 ALA A O 1
ATOM 783 N N . LYS A 1 104 ? 4.827 16.296 5.161 1.00 97.88 104 LYS A N 1
ATOM 784 C CA . LYS A 1 104 ? 4.196 17.423 4.467 1.00 97.88 104 LYS A CA 1
ATOM 785 C C . LYS A 1 104 ? 2.743 17.102 4.105 1.00 97.88 104 LYS A C 1
ATOM 787 O O . LYS A 1 104 ? 1.865 17.887 4.442 1.00 97.88 104 LYS A O 1
ATOM 792 N N . LEU A 1 105 ? 2.491 15.957 3.465 1.00 98.06 105 LEU A N 1
ATOM 793 C CA . LEU A 1 105 ? 1.135 15.538 3.096 1.00 98.06 105 LEU A CA 1
ATOM 794 C C . LEU A 1 105 ? 0.233 15.402 4.331 1.00 98.06 105 LEU A C 1
ATOM 796 O O . LEU A 1 105 ? -0.894 15.882 4.317 1.00 98.06 105 LEU A O 1
ATOM 800 N N . GLN A 1 106 ? 0.736 14.803 5.412 1.00 98.56 106 GLN A N 1
ATOM 801 C CA . GLN A 1 106 ? 0.010 14.683 6.676 1.00 98.56 106 GLN A CA 1
ATOM 802 C C . GLN A 1 106 ? -0.407 16.057 7.221 1.00 98.56 106 GLN A C 1
ATOM 804 O O . GLN A 1 106 ? -1.574 16.242 7.554 1.00 98.56 106 GLN A O 1
ATOM 809 N N . LYS A 1 107 ? 0.509 17.035 7.250 1.00 98.25 107 LYS A N 1
ATOM 810 C CA . LYS A 1 107 ? 0.206 18.410 7.679 1.00 98.25 107 LYS A CA 1
ATOM 811 C C . LYS A 1 107 ? -0.810 19.100 6.772 1.00 98.25 107 LYS A C 1
ATOM 813 O O . LYS A 1 107 ? -1.692 19.791 7.269 1.00 98.25 107 LYS A O 1
ATOM 818 N N . ASP A 1 108 ? -0.712 18.903 5.457 1.00 97.56 108 ASP A N 1
ATOM 819 C CA . ASP A 1 108 ? -1.664 19.469 4.494 1.00 97.56 108 ASP A CA 1
ATOM 820 C C . ASP A 1 108 ? -3.091 18.910 4.711 1.00 97.56 108 ASP A C 1
ATOM 822 O O . ASP A 1 108 ? -4.074 19.637 4.546 1.00 97.56 108 ASP A O 1
ATOM 826 N N . LEU A 1 109 ? -3.213 17.635 5.108 1.00 98.50 109 LEU A N 1
ATOM 827 C CA . LEU A 1 109 ? -4.485 16.995 5.474 1.00 98.50 109 LEU A CA 1
ATOM 828 C C . LEU A 1 109 ? -5.006 17.488 6.833 1.00 98.50 109 LEU A C 1
ATOM 830 O O . LEU A 1 109 ? -6.186 17.829 6.953 1.00 98.50 109 LEU A O 1
ATOM 834 N N . GLU A 1 110 ? -4.131 17.574 7.836 1.00 98.25 110 GLU A N 1
ATOM 835 C CA . GLU A 1 110 ? -4.455 18.056 9.183 1.00 98.25 110 GLU A CA 1
ATOM 836 C C . GLU A 1 110 ? -4.965 19.501 9.151 1.00 98.25 110 GLU A C 1
ATOM 838 O O . GLU A 1 110 ? -6.021 19.795 9.711 1.00 98.25 110 GLU A O 1
ATOM 843 N N . ALA A 1 111 ? -4.293 20.381 8.401 1.00 98.00 111 ALA A N 1
ATOM 844 C CA . ALA A 1 111 ? -4.692 21.777 8.209 1.00 98.00 111 ALA A CA 1
ATOM 845 C C . ALA A 1 111 ? -6.089 21.935 7.577 1.00 98.00 111 ALA A C 1
ATOM 847 O O . ALA A 1 111 ? -6.691 23.005 7.655 1.00 98.00 111 ALA A O 1
ATOM 848 N N . LYS A 1 112 ? -6.618 20.877 6.951 1.00 97.81 112 LYS A N 1
ATOM 849 C CA . LYS A 1 112 ? -7.962 20.822 6.358 1.00 97.81 112 LYS A CA 1
ATOM 850 C C . LYS A 1 112 ? -8.943 19.967 7.170 1.00 97.81 112 LYS A C 1
ATOM 852 O O . LYS A 1 112 ? -10.017 19.628 6.677 1.00 97.81 112 LYS A O 1
ATOM 857 N N . GLY A 1 113 ? -8.598 19.641 8.416 1.00 97.69 113 GLY A N 1
ATOM 858 C CA . GLY A 1 113 ? -9.480 18.976 9.375 1.00 97.69 113 GLY A CA 1
ATOM 859 C C . GLY A 1 113 ? -9.456 17.446 9.335 1.00 97.69 113 GLY A C 1
ATOM 860 O O . GLY A 1 113 ? -10.264 16.819 10.020 1.00 97.69 113 GLY A O 1
ATOM 861 N N . LEU A 1 114 ? -8.551 16.821 8.572 1.00 98.50 114 LEU A N 1
ATOM 862 C CA . LEU A 1 114 ? -8.358 15.370 8.596 1.00 98.50 114 LEU A CA 1
ATOM 863 C C . LEU A 1 114 ? -7.130 15.010 9.435 1.00 98.50 114 LEU A C 1
ATOM 865 O O . LEU A 1 114 ? -6.011 14.940 8.935 1.00 98.50 114 LEU A O 1
ATOM 869 N N . ASN A 1 115 ? -7.361 14.755 10.723 1.00 98.19 115 ASN A N 1
ATOM 870 C CA . ASN A 1 115 ? -6.306 14.363 11.651 1.00 98.19 115 ASN A CA 1
ATOM 871 C C . ASN A 1 115 ? -6.034 12.846 11.598 1.00 98.19 115 ASN A C 1
ATOM 873 O O . ASN A 1 115 ? -6.904 12.036 11.937 1.00 98.19 115 ASN A O 1
ATOM 877 N N . LEU A 1 116 ? -4.817 12.477 11.194 1.00 98.50 116 LEU A N 1
ATOM 878 C CA . LEU A 1 116 ? -4.306 11.104 11.127 1.00 98.50 116 LEU A CA 1
ATOM 879 C C . LEU A 1 116 ? -2.914 11.056 11.788 1.00 98.50 116 LEU A C 1
ATOM 881 O O . LEU A 1 116 ? -1.904 11.059 11.080 1.00 98.50 116 LEU A O 1
ATOM 885 N N . PRO A 1 117 ? -2.831 11.090 13.130 1.00 98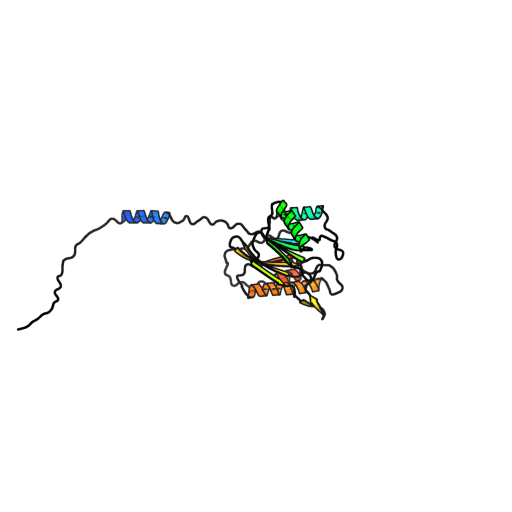.12 117 PRO A N 1
ATOM 886 C CA . PRO A 1 117 ? -1.581 11.354 13.843 1.00 98.12 117 PRO A CA 1
ATOM 887 C C . PRO A 1 117 ? -0.601 10.175 13.840 1.00 98.12 117 PRO A C 1
ATOM 889 O O . PRO A 1 117 ? 0.595 10.380 14.038 1.00 98.12 117 PRO A O 1
ATOM 892 N N . TYR A 1 118 ? -1.071 8.945 13.616 1.00 98.38 118 TYR A N 1
ATOM 893 C CA . TYR A 1 118 ? -0.210 7.765 13.619 1.00 98.38 118 TYR A CA 1
ATOM 894 C C . TYR A 1 118 ? 0.360 7.523 12.227 1.00 98.38 118 TYR A C 1
ATOM 896 O O . TYR A 1 118 ? -0.389 7.342 11.267 1.00 98.38 118 TYR A O 1
ATOM 904 N N . VAL A 1 119 ? 1.687 7.512 12.136 1.00 97.94 119 VAL A N 1
ATOM 905 C CA . VAL A 1 119 ? 2.433 7.468 10.877 1.00 97.94 119 VAL A CA 1
ATOM 906 C C . VAL A 1 119 ? 3.307 6.230 10.848 1.00 97.94 119 VAL A C 1
ATOM 908 O O . VAL A 1 119 ? 3.987 5.941 11.827 1.00 97.94 119 VAL A O 1
ATOM 911 N N . GLU A 1 120 ? 3.346 5.555 9.705 1.00 97.06 120 GLU A N 1
ATOM 912 C CA . GLU A 1 120 ? 4.392 4.581 9.402 1.00 97.06 120 GLU A CA 1
ATOM 913 C C . GLU A 1 120 ? 4.880 4.781 7.967 1.00 97.06 120 GLU A C 1
ATOM 915 O O . GLU A 1 120 ? 4.083 4.939 7.040 1.00 97.06 120 GLU A O 1
ATOM 920 N N . HIS A 1 121 ? 6.198 4.774 7.777 1.00 96.00 121 HIS A N 1
ATOM 921 C CA . HIS A 1 121 ? 6.843 4.932 6.475 1.00 96.00 121 HIS A CA 1
ATOM 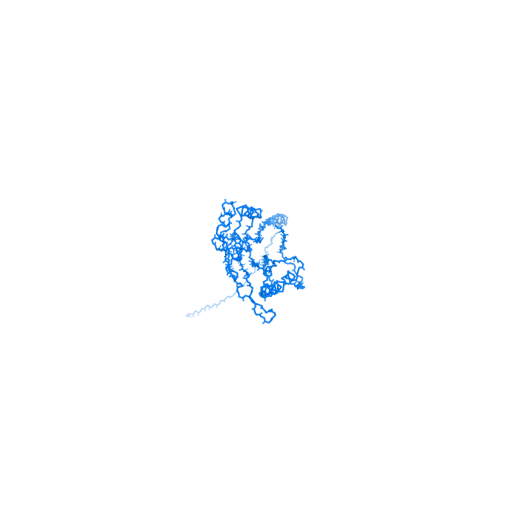922 C C . HIS A 1 121 ? 7.849 3.813 6.264 1.00 96.00 121 HIS A C 1
ATOM 924 O O . HIS A 1 121 ? 8.804 3.657 7.026 1.00 96.00 121 HIS A O 1
ATOM 930 N N . LEU A 1 122 ? 7.637 3.024 5.216 1.00 91.25 122 LEU A N 1
ATOM 931 C CA . LEU A 1 122 ? 8.366 1.782 5.024 1.00 91.25 122 LEU A CA 1
ATOM 932 C C . LEU A 1 122 ? 9.264 1.884 3.811 1.00 91.25 122 LEU A C 1
ATOM 934 O O . LEU A 1 122 ? 8.863 1.614 2.680 1.00 91.25 122 LEU A O 1
ATOM 938 N N . LYS A 1 123 ? 10.512 2.266 4.083 1.00 87.75 123 LYS A N 1
ATOM 939 C CA . LYS A 1 123 ? 11.587 2.254 3.100 1.00 87.75 123 LYS A CA 1
ATOM 940 C C . LYS A 1 123 ? 11.883 0.815 2.669 1.00 87.75 123 LYS A C 1
ATOM 942 O O . LYS A 1 123 ? 12.273 -0.007 3.492 1.00 87.75 123 LYS A O 1
ATOM 947 N N . LEU A 1 124 ? 11.691 0.550 1.382 1.00 81.25 124 LEU A N 1
ATOM 948 C CA . LEU A 1 124 ? 11.883 -0.751 0.731 1.00 81.25 124 LEU A CA 1
ATOM 949 C C . LEU A 1 124 ? 13.000 -0.630 -0.325 1.00 81.25 124 LEU A C 1
ATOM 951 O O . LEU A 1 124 ? 13.731 0.363 -0.324 1.00 81.25 124 LEU A O 1
ATOM 955 N N . PHE A 1 125 ? 13.178 -1.628 -1.197 1.00 85.06 125 PHE A N 1
ATOM 956 C CA . PHE A 1 125 ? 14.298 -1.651 -2.151 1.00 85.06 125 PHE A CA 1
ATOM 957 C C . PHE A 1 125 ? 14.238 -0.553 -3.225 1.00 85.06 125 PHE A C 1
ATOM 959 O O . PHE A 1 125 ? 15.289 -0.115 -3.693 1.00 85.06 125 PHE A O 1
ATOM 966 N N . ASP A 1 126 ? 13.048 -0.102 -3.637 1.00 88.12 126 ASP A N 1
ATOM 967 C CA . ASP A 1 126 ? 12.929 1.055 -4.535 1.00 88.12 126 ASP A CA 1
ATOM 968 C C . ASP A 1 126 ? 13.486 2.304 -3.824 1.00 88.12 126 ASP A C 1
ATOM 970 O O . ASP A 1 126 ? 13.024 2.635 -2.734 1.00 88.12 126 ASP A O 1
ATOM 974 N N . PRO A 1 127 ? 14.477 3.010 -4.398 1.00 88.25 127 PRO A N 1
ATOM 975 C CA . PRO A 1 127 ? 15.159 4.107 -3.712 1.00 88.25 127 PRO A CA 1
ATOM 976 C C . PRO A 1 127 ? 14.369 5.422 -3.711 1.00 88.25 127 PRO A C 1
ATOM 978 O O . PRO A 1 127 ? 14.763 6.363 -3.023 1.00 88.25 127 PRO A O 1
ATOM 981 N N . ALA A 1 128 ? 13.309 5.521 -4.513 1.00 91.44 128 ALA A N 1
ATOM 982 C CA . ALA A 1 128 ? 12.569 6.753 -4.739 1.00 91.44 128 ALA A CA 1
ATOM 983 C C . ALA A 1 128 ? 11.222 6.767 -4.027 1.00 91.44 128 ALA A C 1
ATOM 985 O O . ALA A 1 128 ? 10.803 7.812 -3.528 1.00 91.44 128 ALA A O 1
ATOM 986 N N . ILE A 1 129 ? 10.533 5.631 -4.041 1.00 92.69 129 ILE A N 1
ATOM 987 C CA . ILE A 1 129 ? 9.138 5.539 -3.640 1.00 92.69 129 ILE A CA 1
ATOM 988 C C . ILE A 1 129 ? 8.870 4.317 -2.774 1.00 92.69 129 ILE A C 1
ATOM 990 O O . ILE A 1 129 ? 9.398 3.227 -2.980 1.00 92.69 129 ILE A O 1
ATOM 994 N N . HIS A 1 130 ? 7.983 4.512 -1.814 1.00 94.62 130 HIS A N 1
ATOM 995 C CA . HIS A 1 130 ? 7.745 3.606 -0.710 1.00 94.62 130 HIS A CA 1
ATOM 996 C C . HIS A 1 130 ? 6.248 3.491 -0.423 1.00 94.62 130 HIS A C 1
ATOM 998 O O . HIS A 1 130 ? 5.424 4.224 -0.985 1.00 94.62 130 HIS A O 1
ATOM 1004 N N . VAL A 1 131 ? 5.904 2.568 0.469 1.00 96.00 131 VAL A N 1
ATOM 1005 C CA . VAL A 1 131 ? 4.556 2.456 1.027 1.00 96.00 131 VAL A CA 1
ATOM 1006 C C . VAL A 1 131 ? 4.505 3.113 2.402 1.00 96.00 131 VAL A C 1
ATOM 1008 O O . VAL A 1 131 ? 5.502 3.160 3.128 1.00 96.00 131 VAL A O 1
ATOM 1011 N N . ALA A 1 132 ? 3.342 3.643 2.757 1.00 97.25 132 ALA A N 1
ATOM 1012 C CA . ALA A 1 132 ? 3.145 4.325 4.027 1.00 97.25 132 ALA A CA 1
ATOM 1013 C C . ALA A 1 132 ? 1.725 4.143 4.562 1.00 97.25 132 ALA A C 1
ATOM 1015 O O . ALA A 1 132 ? 0.811 3.758 3.827 1.00 97.25 132 ALA A O 1
ATOM 1016 N N . TYR A 1 133 ? 1.558 4.479 5.837 1.00 98.38 133 TYR A N 1
ATOM 1017 C CA . TYR A 1 133 ? 0.279 4.553 6.522 1.00 98.38 133 TYR A CA 1
ATOM 1018 C C . TYR A 1 133 ? 0.136 5.882 7.253 1.00 98.38 133 TYR A C 1
ATOM 1020 O O . TYR A 1 133 ? 1.079 6.354 7.889 1.00 98.38 133 TYR A O 1
ATOM 1028 N N . LEU A 1 134 ? -1.072 6.434 7.203 1.00 98.69 134 LEU A N 1
ATOM 1029 C CA . LEU A 1 134 ? -1.565 7.450 8.125 1.00 98.69 134 LEU A CA 1
ATOM 1030 C C . LEU A 1 134 ? -2.838 6.912 8.779 1.00 98.69 134 LEU A C 1
ATOM 1032 O O . LEU A 1 134 ? -3.714 6.393 8.092 1.00 98.69 134 LEU A O 1
ATOM 1036 N N . SER A 1 135 ? -2.957 7.012 10.096 1.00 98.50 135 SER A N 1
ATOM 1037 C CA . SER A 1 135 ? -4.070 6.422 10.838 1.00 98.50 135 SER A CA 1
ATOM 1038 C C . SER A 1 135 ? -4.558 7.344 11.946 1.00 98.50 135 SER A C 1
ATOM 1040 O O . SER A 1 135 ? -3.774 8.033 12.601 1.00 98.50 135 SER A O 1
ATOM 1042 N N . ARG A 1 136 ? -5.872 7.325 12.182 1.00 98.44 136 ARG A N 1
ATOM 1043 C CA . ARG A 1 136 ? -6.514 7.912 13.362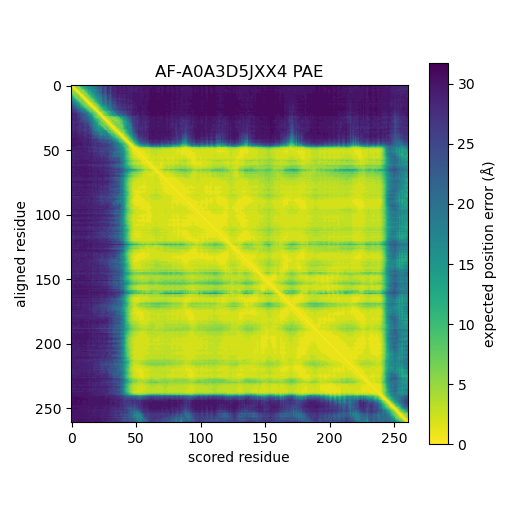 1.00 98.44 136 ARG A CA 1
ATOM 1044 C C . ARG A 1 136 ? -6.232 7.104 14.630 1.00 98.44 136 ARG A C 1
ATOM 1046 O O . ARG A 1 136 ? -6.287 7.651 15.725 1.00 98.44 136 ARG A O 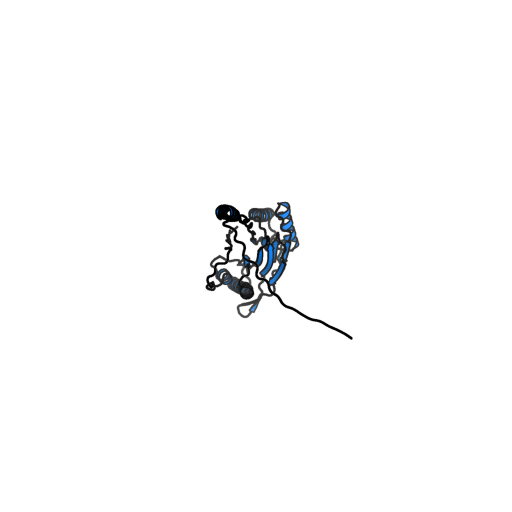1
ATOM 1053 N N . TYR A 1 137 ? -5.941 5.815 14.482 1.00 97.81 137 TYR A N 1
ATOM 1054 C CA . TYR A 1 137 ? -5.751 4.866 15.578 1.00 97.81 137 TYR A CA 1
ATOM 1055 C C . TYR A 1 137 ? -4.289 4.410 15.703 1.00 97.81 137 TYR A C 1
ATOM 1057 O O . TYR A 1 137 ? -3.600 4.330 14.678 1.00 97.81 137 TYR A O 1
ATOM 1065 N N . PRO A 1 138 ? -3.827 4.040 16.913 1.00 96.12 138 PRO A N 1
ATOM 1066 C CA . PRO A 1 138 ? -2.489 3.496 17.115 1.00 96.12 138 PRO A CA 1
ATOM 1067 C C . PRO A 1 138 ? -2.194 2.278 16.235 1.00 96.12 138 PRO A C 1
ATOM 1069 O O . PRO A 1 138 ? -2.999 1.347 16.151 1.00 96.12 138 PRO A O 1
ATOM 1072 N N . LEU A 1 139 ? -0.996 2.253 15.650 1.00 96.81 139 LEU A N 1
ATOM 1073 C CA . LEU A 1 139 ? -0.450 1.077 14.974 1.00 96.81 139 LEU A CA 1
ATOM 1074 C C . LEU A 1 139 ? 0.158 0.155 16.041 1.00 96.81 139 LEU A C 1
ATOM 1076 O O . LEU A 1 139 ? 1.213 0.446 16.598 1.00 96.81 139 LEU A O 1
ATOM 1080 N N . ARG A 1 140 ? -0.536 -0.934 16.380 1.00 97.00 140 ARG A N 1
ATOM 1081 C CA . ARG A 1 140 ? -0.165 -1.850 17.476 1.00 97.00 140 ARG A CA 1
ATOM 1082 C C . ARG A 1 140 ? 1.064 -2.685 17.159 1.00 97.00 140 ARG A C 1
ATOM 1084 O O . ARG A 1 140 ? 1.863 -2.976 18.042 1.00 97.00 140 ARG A O 1
ATOM 1091 N N . LYS A 1 141 ? 1.198 -3.082 15.898 1.00 97.06 141 LYS A N 1
ATOM 1092 C CA . LYS A 1 141 ? 2.324 -3.860 15.395 1.00 97.06 141 LYS A CA 1
ATOM 1093 C C . LYS A 1 141 ? 2.560 -3.496 13.945 1.00 97.06 141 LYS A C 1
ATOM 1095 O O . LYS A 1 141 ? 1.605 -3.387 13.184 1.00 97.06 141 LYS A O 1
ATOM 1100 N N . ILE A 1 142 ? 3.824 -3.361 13.573 1.00 95.62 142 ILE A N 1
ATOM 1101 C CA . ILE A 1 142 ? 4.259 -3.142 12.196 1.00 95.62 142 ILE A CA 1
ATOM 1102 C C . ILE A 1 142 ? 5.106 -4.346 11.798 1.00 95.62 142 ILE A C 1
ATOM 1104 O O . ILE A 1 142 ? 6.025 -4.732 12.519 1.00 95.62 142 ILE A O 1
ATOM 1108 N N . THR A 1 143 ? 4.777 -4.966 10.671 1.00 94.62 143 THR A N 1
ATOM 1109 C CA . THR A 1 143 ? 5.545 -6.068 10.087 1.00 94.62 143 THR A CA 1
ATOM 1110 C C . THR A 1 143 ? 5.974 -5.676 8.682 1.00 94.62 143 THR A C 1
ATOM 1112 O O . THR A 1 143 ? 5.142 -5.380 7.821 1.00 94.62 143 THR A O 1
ATOM 1115 N N . LYS A 1 144 ? 7.288 -5.663 8.459 1.00 90.00 144 LYS A N 1
ATOM 1116 C CA . LYS A 1 144 ? 7.886 -5.384 7.153 1.00 90.00 144 LYS A CA 1
ATOM 1117 C C . LYS A 1 144 ? 8.074 -6.701 6.411 1.00 90.00 144 LYS A C 1
ATOM 1119 O O . LYS A 1 144 ? 8.577 -7.659 6.991 1.00 90.00 144 LYS A O 1
ATOM 1124 N N . HIS A 1 145 ? 7.679 -6.737 5.143 1.00 90.81 145 HIS A N 1
ATOM 1125 C CA . HIS A 1 145 ? 7.937 -7.861 4.239 1.00 90.81 145 HIS A CA 1
ATOM 1126 C C . HIS A 1 145 ? 8.963 -7.416 3.191 1.00 90.81 145 HIS A C 1
ATOM 1128 O O . HIS A 1 145 ? 8.703 -7.394 1.989 1.00 90.81 145 HIS A O 1
ATOM 1134 N N . ASP A 1 146 ? 10.114 -6.956 3.680 1.00 82.38 146 ASP A N 1
ATOM 1135 C CA . ASP A 1 146 ? 11.156 -6.257 2.924 1.00 82.38 146 ASP A CA 1
ATOM 1136 C C . ASP A 1 146 ? 12.265 -7.178 2.401 1.00 82.38 146 ASP A C 1
ATOM 1138 O O . ASP A 1 146 ? 13.178 -6.705 1.738 1.00 82.38 146 ASP A O 1
ATOM 1142 N N . ASN A 1 147 ? 12.171 -8.489 2.633 1.00 87.56 147 ASN A N 1
ATOM 1143 C CA . ASN A 1 147 ? 13.131 -9.483 2.144 1.00 87.56 147 ASN A CA 1
ATOM 1144 C C . ASN A 1 147 ? 12.490 -10.538 1.220 1.00 87.56 147 ASN A C 1
ATOM 1146 O O . ASN A 1 147 ? 12.957 -11.674 1.102 1.00 87.56 147 ASN A O 1
ATOM 1150 N N . GLU A 1 148 ? 11.393 -10.182 0.554 1.00 92.69 148 GLU A N 1
ATOM 1151 C CA . GLU A 1 148 ? 10.730 -11.084 -0.384 1.00 92.69 148 GLU A CA 1
ATOM 1152 C C . GLU A 1 148 ? 11.519 -11.206 -1.695 1.00 92.69 148 GLU A C 1
ATOM 1154 O O . GLU A 1 148 ? 11.911 -10.216 -2.320 1.00 92.69 148 GLU A O 1
ATOM 1159 N N . SER A 1 149 ? 11.735 -12.446 -2.140 1.00 94.44 149 SER A N 1
ATOM 1160 C CA . SER A 1 149 ? 12.421 -12.757 -3.398 1.00 94.44 149 SER A CA 1
ATOM 1161 C C . SER A 1 149 ? 11.776 -13.931 -4.129 1.00 94.44 149 SER A C 1
ATOM 1163 O O . SER A 1 149 ? 11.070 -14.757 -3.543 1.00 94.44 149 SER A O 1
ATOM 1165 N N . TYR A 1 150 ? 12.017 -14.013 -5.433 1.00 95.50 150 TYR A N 1
ATOM 1166 C CA . TYR A 1 150 ? 11.512 -15.059 -6.315 1.00 95.50 150 TYR A CA 1
ATOM 1167 C C . TYR A 1 150 ? 12.549 -15.435 -7.374 1.00 95.50 150 TYR A C 1
ATOM 1169 O O . TYR A 1 150 ? 13.472 -14.676 -7.660 1.00 95.50 150 TYR A O 1
ATOM 1177 N N . LEU A 1 151 ? 12.407 -16.637 -7.932 1.00 96.62 151 LEU A N 1
ATOM 1178 C CA . LEU A 1 151 ? 13.201 -17.085 -9.070 1.00 96.62 151 LEU A CA 1
ATOM 1179 C C . LEU A 1 151 ? 12.412 -16.831 -10.354 1.00 96.62 151 LEU A C 1
ATOM 1181 O O . LEU A 1 151 ? 11.234 -17.177 -10.427 1.00 96.62 151 LEU A O 1
ATOM 1185 N N . LEU A 1 152 ? 13.064 -16.245 -11.351 1.00 96.38 152 LEU A N 1
ATOM 1186 C CA . LEU A 1 152 ? 12.522 -16.055 -12.692 1.00 96.38 152 LEU A CA 1
ATOM 1187 C C . LEU A 1 152 ? 13.660 -16.229 -13.699 1.00 96.38 152 LEU A C 1
ATOM 1189 O O . LEU A 1 152 ? 14.710 -15.606 -13.553 1.00 96.38 152 LEU A O 1
ATOM 1193 N N . ASN A 1 153 ? 13.477 -17.113 -14.682 1.00 93.56 153 ASN A N 1
ATOM 1194 C CA . ASN A 1 153 ? 14.477 -17.419 -15.715 1.00 93.56 153 ASN A CA 1
ATOM 1195 C C . ASN A 1 153 ? 15.869 -17.748 -15.134 1.00 93.56 153 ASN A C 1
ATOM 1197 O O . ASN A 1 153 ? 16.888 -17.232 -15.584 1.00 93.56 153 ASN A O 1
ATOM 1201 N N . GLY A 1 154 ? 15.905 -18.560 -14.068 1.00 93.38 154 GLY A N 1
ATOM 1202 C CA . GLY A 1 154 ? 17.141 -18.975 -13.389 1.00 93.38 154 GLY A CA 1
ATOM 1203 C C . GLY A 1 154 ? 17.806 -17.903 -12.513 1.00 93.38 154 GLY A C 1
ATOM 1204 O O . GLY A 1 154 ? 18.825 -18.180 -11.885 1.00 93.38 154 GLY A O 1
ATOM 1205 N N . ARG A 1 155 ? 17.239 -16.694 -12.419 1.00 94.94 155 ARG A N 1
ATOM 1206 C CA . ARG A 1 155 ? 17.788 -15.575 -11.637 1.00 94.94 155 ARG A CA 1
ATOM 1207 C C . ARG A 1 155 ? 16.937 -15.301 -10.404 1.00 94.94 155 ARG A C 1
ATOM 1209 O O . ARG A 1 155 ? 15.709 -15.354 -10.466 1.00 94.94 155 ARG A O 1
ATOM 1216 N N . ARG A 1 156 ? 17.586 -14.967 -9.285 1.00 95.81 156 ARG A N 1
ATOM 1217 C CA . ARG A 1 156 ? 16.898 -14.457 -8.092 1.00 95.81 156 ARG A CA 1
ATOM 1218 C C . ARG A 1 156 ? 16.633 -12.967 -8.252 1.00 95.81 156 ARG A C 1
ATOM 1220 O O . ARG A 1 156 ? 17.564 -12.192 -8.441 1.00 95.81 156 ARG A O 1
ATOM 1227 N N . LEU A 1 157 ? 15.366 -12.590 -8.151 1.00 94.62 157 LEU A N 1
ATOM 1228 C CA . LEU A 1 157 ? 14.891 -11.212 -8.159 1.00 94.62 157 LEU A CA 1
ATOM 1229 C C . LEU A 1 157 ? 14.216 -10.904 -6.819 1.00 94.62 157 LEU A C 1
ATOM 1231 O O . LEU A 1 157 ? 13.680 -11.801 -6.164 1.00 94.62 157 LEU A O 1
ATOM 1235 N N . HIS A 1 158 ? 14.244 -9.639 -6.414 1.00 92.50 158 HIS A N 1
ATOM 1236 C CA . HIS A 1 158 ? 13.604 -9.161 -5.189 1.00 92.50 158 HIS A CA 1
ATOM 1237 C C . HIS A 1 158 ? 12.306 -8.422 -5.507 1.00 92.50 158 HIS A C 1
ATOM 1239 O O . HIS A 1 158 ? 12.181 -7.791 -6.558 1.00 92.50 158 HIS A O 1
ATOM 1245 N N . VAL A 1 159 ? 11.347 -8.477 -4.582 1.00 91.81 159 VAL A N 1
ATOM 1246 C CA . VAL A 1 159 ? 10.171 -7.603 -4.622 1.00 91.81 159 VAL A CA 1
ATOM 1247 C C . VAL A 1 159 ? 10.648 -6.173 -4.364 1.00 91.81 159 VAL A C 1
ATOM 1249 O O . VAL A 1 159 ? 11.044 -5.840 -3.252 1.00 91.81 159 VAL A O 1
ATOM 1252 N N . GLY A 1 160 ? 10.638 -5.321 -5.390 1.00 83.25 160 GLY A N 1
ATOM 1253 C CA . GLY A 1 160 ? 11.298 -4.010 -5.309 1.00 83.25 160 GLY A CA 1
ATOM 1254 C C . GLY A 1 160 ? 10.550 -2.986 -4.446 1.00 83.25 160 GLY A C 1
ATOM 1255 O O . GLY A 1 160 ? 11.132 -2.286 -3.622 1.00 83.25 160 GLY A O 1
ATOM 1256 N N . ARG A 1 161 ? 9.235 -2.894 -4.640 1.00 85.69 161 ARG A N 1
ATOM 1257 C CA . ARG A 1 161 ? 8.363 -1.884 -4.010 1.00 85.69 161 ARG A CA 1
ATOM 1258 C C . ARG A 1 161 ? 7.729 -2.360 -2.699 1.00 85.69 161 ARG A C 1
ATOM 1260 O O . ARG A 1 161 ? 7.284 -1.521 -1.926 1.00 85.69 161 ARG A O 1
ATOM 1267 N N . GLY A 1 162 ? 7.756 -3.679 -2.483 1.00 83.44 162 GLY A N 1
ATOM 1268 C CA . GLY A 1 162 ? 7.495 -4.426 -1.249 1.00 83.44 162 GLY A CA 1
ATOM 1269 C C . GLY A 1 162 ? 6.068 -4.394 -0.698 1.00 83.44 162 GLY A C 1
ATOM 1270 O O . GLY A 1 162 ? 5.138 -3.845 -1.296 1.00 83.44 162 GLY A O 1
ATOM 1271 N N . PHE A 1 163 ? 5.914 -5.051 0.455 1.00 93.00 163 PHE A N 1
ATOM 1272 C CA . PHE A 1 163 ? 4.655 -5.165 1.188 1.00 93.00 163 PHE A CA 1
ATOM 1273 C C . PHE A 1 163 ? 4.845 -4.757 2.640 1.00 93.00 163 PHE A C 1
ATOM 1275 O O . PHE A 1 163 ? 5.899 -4.960 3.250 1.00 93.00 163 PHE A O 1
ATOM 1282 N N . ALA A 1 164 ? 3.783 -4.219 3.206 1.00 93.00 164 ALA A N 1
ATOM 1283 C CA . ALA A 1 164 ? 3.774 -3.694 4.548 1.00 93.00 164 ALA A CA 1
ATOM 1284 C C . ALA A 1 164 ? 2.524 -4.141 5.275 1.00 93.00 164 ALA A C 1
ATOM 1286 O O . ALA A 1 164 ? 1.440 -4.05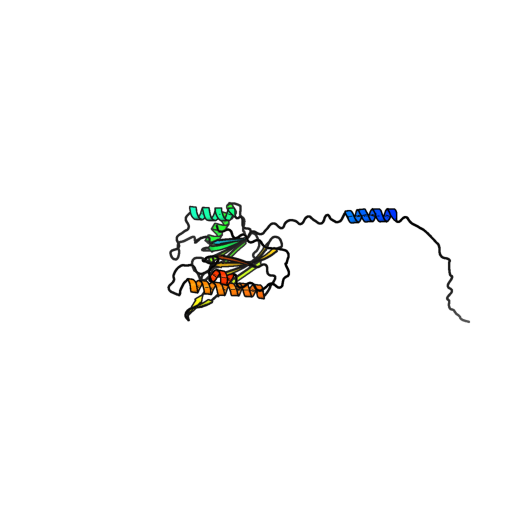1 4.713 1.00 93.00 164 ALA A O 1
ATOM 1287 N N . GLU A 1 165 ? 2.643 -4.542 6.530 1.00 96.62 165 GLU A N 1
ATOM 1288 C CA . GLU A 1 165 ? 1.509 -4.964 7.342 1.00 96.62 165 GLU A CA 1
ATOM 1289 C C . GLU A 1 165 ? 1.474 -4.190 8.656 1.00 96.62 165 GLU A C 1
ATOM 1291 O O . GLU A 1 165 ? 2.494 -4.050 9.333 1.00 96.62 165 GLU A O 1
ATOM 1296 N N . VAL A 1 166 ? 0.289 -3.721 9.033 1.00 97.94 166 VAL A N 1
ATOM 1297 C CA . VAL A 1 166 ? 0.037 -3.089 10.328 1.00 97.94 166 VAL A CA 1
ATOM 1298 C C . VAL A 1 166 ? -1.149 -3.743 11.021 1.00 97.94 166 VAL A C 1
ATOM 1300 O O . VAL A 1 166 ? -2.121 -4.127 10.377 1.00 97.94 166 VAL A O 1
ATOM 1303 N N . GLN A 1 167 ? -1.076 -3.857 12.342 1.00 98.06 167 GLN A N 1
ATOM 1304 C CA . GLN A 1 167 ? -2.209 -4.231 13.187 1.00 98.06 167 GLN A CA 1
ATOM 1305 C C . GLN A 1 167 ? -2.781 -2.976 13.827 1.00 98.06 167 GLN A C 1
ATOM 1307 O O . GLN A 1 167 ? -2.035 -2.175 14.399 1.00 98.06 167 GLN A O 1
ATOM 1312 N N . ILE A 1 168 ? -4.093 -2.801 13.726 1.00 97.38 168 ILE A N 1
ATOM 1313 C CA . ILE A 1 168 ? -4.798 -1.600 14.166 1.00 97.38 168 ILE A CA 1
ATOM 1314 C C . ILE A 1 168 ? -5.938 -2.017 15.085 1.00 97.38 168 ILE A C 1
ATOM 1316 O O . ILE A 1 168 ? -6.638 -2.988 14.813 1.00 97.38 168 ILE A O 1
ATOM 1320 N N . SER A 1 169 ? -6.116 -1.251 16.160 1.00 93.69 169 SER A N 1
ATOM 1321 C CA . SER A 1 169 ? -7.248 -1.370 17.075 1.00 93.69 169 SER A CA 1
ATOM 1322 C C . SER A 1 169 ? -7.995 -0.042 17.087 1.00 93.69 169 SER A C 1
ATOM 1324 O O . SER A 1 169 ? -7.454 0.974 17.534 1.00 93.69 169 SER A O 1
ATOM 1326 N N . GLY A 1 170 ? -9.210 -0.023 16.544 1.00 91.31 170 GLY A N 1
ATOM 1327 C CA . GLY A 1 170 ? -10.023 1.184 16.415 1.00 91.31 170 GLY A CA 1
ATOM 1328 C C . GLY A 1 170 ? -11.477 0.898 16.752 1.00 91.31 170 GLY A C 1
ATOM 1329 O O . GLY A 1 170 ? -12.031 -0.088 16.290 1.00 91.31 170 GLY A O 1
ATOM 1330 N N . ARG A 1 171 ? -12.111 1.744 17.576 1.00 90.88 171 ARG A N 1
ATOM 1331 C CA . ARG A 1 171 ? -13.534 1.604 17.971 1.00 90.88 171 ARG A CA 1
ATOM 1332 C C . ARG A 1 171 ? -13.913 0.196 18.485 1.00 90.88 171 ARG A C 1
ATOM 1334 O O . ARG A 1 171 ? -15.024 -0.270 18.251 1.00 90.88 171 ARG A O 1
ATOM 1341 N N . GLY A 1 172 ? -12.986 -0.468 19.185 1.00 90.00 172 GLY A N 1
ATOM 1342 C CA . GLY A 1 172 ? -13.176 -1.823 19.720 1.00 90.00 172 GLY A CA 1
ATOM 1343 C C . GLY A 1 172 ? -13.073 -2.948 18.683 1.00 90.00 172 GLY A C 1
ATOM 1344 O O . GLY A 1 172 ? -13.460 -4.070 18.985 1.00 90.00 172 GLY A O 1
ATOM 1345 N N . PHE A 1 173 ? -12.580 -2.658 17.476 1.00 92.31 173 PHE A N 1
ATOM 1346 C CA . PHE A 1 173 ? -12.371 -3.630 16.409 1.00 92.31 173 PHE A CA 1
ATOM 1347 C C . PHE A 1 173 ? -10.884 -3.730 16.057 1.00 92.31 173 PHE A C 1
ATOM 1349 O O . PHE A 1 173 ? -10.247 -2.729 15.710 1.00 92.31 173 PHE A O 1
ATOM 1356 N N . ASP A 1 174 ? -10.359 -4.951 16.133 1.00 94.19 174 ASP A N 1
ATOM 1357 C CA . ASP A 1 174 ? -8.970 -5.270 15.823 1.00 94.19 174 ASP A CA 1
ATOM 1358 C C . ASP A 1 174 ? -8.876 -5.918 14.443 1.00 94.19 174 ASP A C 1
ATOM 1360 O O . ASP A 1 174 ? -9.590 -6.879 14.139 1.00 94.19 174 ASP A O 1
ATOM 1364 N N . PHE A 1 175 ? -7.976 -5.401 13.608 1.00 97.25 175 PHE A N 1
ATOM 1365 C CA . PHE A 1 175 ? -7.734 -5.933 12.272 1.00 97.25 175 PHE A CA 1
ATOM 1366 C C . PHE A 1 175 ? -6.284 -5.746 11.823 1.00 97.25 175 PHE A C 1
ATOM 1368 O O . PHE A 1 175 ? -5.588 -4.808 12.223 1.00 97.25 175 PHE A O 1
ATOM 1375 N N . SER A 1 176 ? -5.838 -6.652 10.956 1.00 98.00 176 SER A N 1
ATOM 1376 C CA . SER A 1 176 ? -4.597 -6.522 10.199 1.00 98.00 176 SER A CA 1
ATOM 1377 C C . SER A 1 176 ? -4.880 -5.867 8.855 1.00 98.00 176 SER A C 1
ATOM 1379 O O . SER A 1 176 ? -5.839 -6.218 8.170 1.00 98.00 176 SER A O 1
ATOM 1381 N N . LEU A 1 177 ? -4.008 -4.957 8.442 1.00 98.38 177 LEU A N 1
ATOM 1382 C CA . LEU A 1 177 ? -4.053 -4.290 7.151 1.00 98.38 177 LEU A CA 1
ATOM 1383 C C . LEU A 1 177 ? -2.731 -4.514 6.423 1.00 98.38 177 LEU A C 1
ATOM 1385 O O . LEU A 1 177 ? -1.677 -4.165 6.954 1.00 98.38 177 LEU A O 1
ATOM 1389 N N . ILE A 1 178 ? -2.788 -5.064 5.210 1.00 97.81 178 ILE A N 1
ATOM 1390 C CA . ILE A 1 178 ? -1.618 -5.251 4.353 1.00 97.81 178 ILE A CA 1
ATOM 1391 C C . ILE A 1 178 ? -1.724 -4.356 3.117 1.00 97.81 178 ILE A C 1
ATOM 1393 O O . ILE A 1 178 ? -2.678 -4.455 2.345 1.00 97.81 178 ILE A O 1
ATOM 1397 N N . ASN A 1 179 ? -0.714 -3.509 2.937 1.00 97.19 179 ASN A N 1
ATOM 1398 C CA . ASN A 1 179 ? -0.523 -2.603 1.813 1.00 97.19 179 ASN A CA 1
ATOM 1399 C C . ASN A 1 179 ? 0.574 -3.143 0.892 1.00 97.19 179 ASN A C 1
ATOM 1401 O O . ASN A 1 179 ? 1.709 -3.363 1.328 1.00 97.19 179 ASN A O 1
ATOM 1405 N N . ALA A 1 180 ? 0.235 -3.338 -0.379 1.00 96.25 180 ALA A N 1
ATOM 1406 C CA . ALA A 1 180 ? 1.168 -3.766 -1.409 1.00 96.25 180 ALA A CA 1
ATOM 1407 C C . ALA A 1 180 ? 1.325 -2.733 -2.523 1.00 96.25 180 ALA A C 1
ATOM 1409 O O . ALA A 1 180 ? 0.386 -2.042 -2.918 1.00 96.25 180 ALA A O 1
ATOM 1410 N N . HIS A 1 181 ? 2.517 -2.699 -3.104 1.00 96.38 181 HIS A N 1
ATOM 1411 C CA . HIS A 1 181 ? 2.755 -2.013 -4.361 1.00 96.38 181 HIS A CA 1
ATOM 1412 C C . HIS A 1 181 ? 3.509 -2.964 -5.287 1.00 96.38 181 HIS A C 1
ATOM 1414 O O . HIS A 1 181 ? 4.692 -3.215 -5.088 1.00 96.38 181 HIS A O 1
ATOM 1420 N N . LEU A 1 182 ? 2.827 -3.538 -6.279 1.00 96.25 182 LEU A N 1
ATOM 1421 C CA . LEU A 1 182 ? 3.463 -4.500 -7.180 1.00 96.25 182 LEU A CA 1
ATOM 1422 C C . LEU A 1 182 ? 4.303 -3.808 -8.256 1.00 96.25 182 LEU A C 1
ATOM 1424 O O . LEU A 1 182 ? 4.162 -2.614 -8.537 1.00 96.25 182 LEU A O 1
ATOM 1428 N N . LYS A 1 183 ? 5.177 -4.580 -8.898 1.00 96.06 183 LYS A N 1
ATOM 1429 C CA . LYS A 1 183 ? 5.937 -4.224 -10.096 1.00 96.06 183 LYS A CA 1
ATOM 1430 C C . LYS A 1 183 ? 5.032 -3.549 -11.125 1.00 96.06 183 LYS A C 1
ATOM 1432 O O . LYS A 1 183 ? 4.029 -4.123 -11.525 1.00 96.06 183 LYS A O 1
ATOM 1437 N N . SER A 1 184 ? 5.426 -2.373 -11.623 1.00 94.88 184 SER A N 1
ATOM 1438 C CA . SER A 1 184 ? 4.672 -1.637 -12.652 1.00 94.88 184 SER A CA 1
ATOM 1439 C C . SER A 1 184 ? 4.758 -2.251 -14.041 1.00 94.88 184 SER A C 1
ATOM 1441 O O . SER A 1 184 ? 5.618 -3.089 -14.330 1.00 94.88 184 SER A O 1
ATOM 1443 N N . LYS A 1 185 ? 3.882 -1.785 -14.946 1.00 95.44 185 LYS A N 1
ATOM 1444 C CA . LYS A 1 185 ? 3.893 -2.097 -16.391 1.00 95.44 185 LYS A CA 1
ATOM 1445 C C . LYS A 1 185 ? 4.994 -1.342 -17.159 1.00 95.44 185 LYS A C 1
ATOM 1447 O O . LYS A 1 185 ? 4.878 -1.138 -18.365 1.00 95.44 185 LYS A O 1
ATOM 1452 N N . ARG A 1 186 ? 6.070 -0.947 -16.467 1.00 93.44 186 ARG A N 1
ATOM 1453 C CA . ARG A 1 186 ? 7.299 -0.438 -17.080 1.00 93.44 186 ARG A CA 1
ATOM 1454 C C . ARG A 1 186 ? 8.234 -1.595 -17.429 1.00 93.44 186 ARG A C 1
ATOM 1456 O O . ARG A 1 186 ? 8.587 -2.378 -16.538 1.00 93.44 186 ARG A O 1
ATOM 1463 N N . LYS A 1 187 ? 8.686 -1.641 -18.684 1.00 95.19 187 LYS A N 1
ATOM 1464 C CA . LYS A 1 187 ? 9.717 -2.579 -19.141 1.00 95.19 187 LYS A CA 1
ATOM 1465 C C . LYS A 1 187 ? 11.046 -2.277 -18.454 1.00 95.19 187 LYS A C 1
ATOM 1467 O O . LYS A 1 187 ? 11.397 -1.114 -18.246 1.00 95.19 187 LYS A O 1
ATOM 1472 N N . VAL A 1 188 ? 11.752 -3.334 -18.081 1.00 92.62 188 VAL A N 1
ATOM 1473 C CA . VAL A 1 188 ? 13.050 -3.279 -17.408 1.00 92.62 188 VAL A CA 1
ATOM 1474 C C . VAL A 1 188 ? 13.945 -4.379 -17.993 1.00 92.62 188 VAL A C 1
ATOM 1476 O O . VAL A 1 188 ? 13.405 -5.359 -18.509 1.00 92.62 188 VAL A O 1
ATOM 1479 N N . PRO A 1 189 ? 15.278 -4.226 -17.982 1.00 93.81 189 PRO A N 1
ATOM 1480 C CA . PRO A 1 189 ? 16.183 -5.205 -18.586 1.00 93.81 189 PRO A CA 1
ATOM 1481 C C . PRO A 1 189 ? 16.266 -6.539 -17.824 1.00 93.81 189 PRO A C 1
ATOM 1483 O O . PRO A 1 1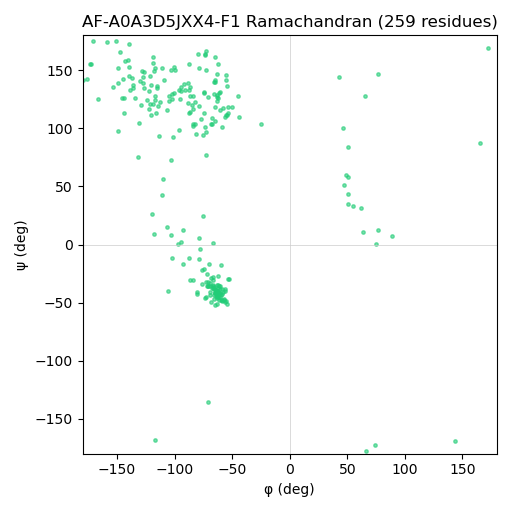89 ? 16.763 -7.521 -18.366 1.00 93.81 189 PRO A O 1
ATOM 1486 N N . GLU A 1 190 ? 15.821 -6.599 -16.568 1.00 93.00 190 GLU A N 1
ATOM 1487 C CA . GLU A 1 190 ? 15.995 -7.763 -15.699 1.00 93.00 190 GLU A CA 1
ATOM 1488 C C . GLU A 1 190 ? 15.161 -8.974 -16.138 1.00 93.00 190 GLU A C 1
ATOM 1490 O O . GLU A 1 190 ? 15.682 -10.091 -16.108 1.00 93.00 190 GLU A O 1
ATOM 1495 N N . ALA A 1 191 ? 13.891 -8.765 -16.509 1.00 95.62 191 ALA A N 1
ATOM 1496 C CA . ALA A 1 191 ? 12.954 -9.796 -16.965 1.00 95.62 191 ALA A CA 1
ATOM 1497 C C . ALA A 1 191 ? 11.650 -9.180 -17.521 1.00 95.62 191 ALA A C 1
ATOM 1499 O O . ALA A 1 191 ? 11.427 -7.968 -17.429 1.00 95.62 191 ALA A O 1
ATOM 1500 N N . ASP A 1 192 ? 10.757 -10.023 -18.058 1.00 96.69 192 ASP A N 1
ATOM 1501 C CA . ASP A 1 192 ? 9.423 -9.587 -18.472 1.00 96.69 192 ASP A CA 1
ATOM 1502 C C . ASP A 1 192 ? 8.617 -9.031 -17.286 1.00 96.69 192 ASP A C 1
ATOM 1504 O O . ASP A 1 192 ? 8.486 -9.629 -16.216 1.00 96.69 192 ASP A O 1
ATOM 1508 N N . GLN A 1 193 ? 8.030 -7.856 -17.493 1.00 96.12 193 GLN A N 1
ATOM 1509 C CA . GLN A 1 193 ? 7.335 -7.122 -16.444 1.00 96.12 193 GLN A CA 1
ATOM 1510 C C . GLN A 1 193 ? 6.055 -7.798 -15.938 1.00 96.12 193 GLN A C 1
ATOM 1512 O O . GLN A 1 193 ? 5.617 -7.505 -14.821 1.00 96.12 193 GLN A O 1
ATOM 1517 N N . ALA A 1 194 ? 5.381 -8.592 -16.771 1.00 96.75 194 ALA A N 1
ATOM 1518 C CA . ALA A 1 194 ? 4.140 -9.258 -16.411 1.00 96.75 194 ALA A CA 1
ATOM 1519 C C . ALA A 1 194 ? 4.464 -10.515 -15.605 1.00 96.75 194 ALA A C 1
ATOM 1521 O O . ALA A 1 194 ? 3.834 -10.744 -14.573 1.00 96.75 194 ALA A O 1
ATOM 1522 N N . GLU A 1 195 ? 5.503 -11.252 -16.004 1.00 97.56 195 GLU A N 1
ATOM 1523 C CA . GLU A 1 195 ? 6.038 -12.380 -15.241 1.00 97.56 195 GLU A CA 1
ATOM 1524 C C . GLU A 1 195 ? 6.558 -11.950 -13.869 1.00 97.56 195 GLU A C 1
ATOM 1526 O O . GLU A 1 195 ? 6.160 -12.533 -12.862 1.00 97.56 195 GLU A O 1
ATOM 1531 N N . MET A 1 196 ? 7.366 -10.885 -13.799 1.00 97.44 196 MET A N 1
ATOM 1532 C CA . MET A 1 196 ? 7.840 -10.328 -12.525 1.00 97.44 196 MET A CA 1
ATOM 1533 C C . MET A 1 196 ? 6.674 -10.003 -11.587 1.00 97.44 196 MET A C 1
ATOM 1535 O O . MET A 1 196 ? 6.640 -10.457 -10.448 1.00 97.44 196 MET A O 1
ATOM 1539 N N . ARG A 1 197 ? 5.671 -9.264 -12.074 1.00 97.38 197 ARG A N 1
ATOM 1540 C CA . ARG A 1 197 ? 4.494 -8.880 -11.278 1.00 97.38 197 ARG A CA 1
ATOM 1541 C C . ARG A 1 197 ? 3.676 -10.082 -10.820 1.00 97.38 197 ARG A C 1
ATOM 1543 O O . ARG A 1 197 ? 3.172 -10.081 -9.703 1.00 97.38 197 ARG A O 1
ATOM 1550 N N . LEU A 1 198 ? 3.548 -11.106 -11.663 1.00 97.75 198 LEU A N 1
ATOM 1551 C CA . LEU A 1 198 ? 2.882 -12.350 -11.292 1.00 97.75 198 LEU A CA 1
ATOM 1552 C C . LEU A 1 198 ? 3.649 -13.081 -10.180 1.00 97.75 198 LEU A C 1
ATOM 1554 O O . LEU A 1 198 ? 3.034 -13.564 -9.233 1.00 97.75 198 LEU A O 1
ATOM 1558 N N . GLN A 1 199 ? 4.981 -13.117 -10.249 1.00 97.75 199 GLN A N 1
ATOM 1559 C CA . GLN A 1 199 ? 5.801 -13.693 -9.183 1.00 97.75 199 GLN A CA 1
ATOM 1560 C C . GLN A 1 199 ? 5.687 -12.905 -7.874 1.00 97.75 199 GLN A C 1
ATOM 1562 O O . GLN A 1 199 ? 5.546 -13.512 -6.811 1.00 97.75 199 GLN A O 1
ATOM 1567 N N . GLU A 1 200 ? 5.676 -11.571 -7.929 1.00 97.06 200 GLU A N 1
ATOM 1568 C CA . GLU A 1 200 ? 5.418 -10.738 -6.748 1.00 97.06 200 GLU A CA 1
ATOM 1569 C C . GLU A 1 200 ? 4.024 -10.999 -6.162 1.00 97.06 200 GLU A C 1
ATOM 1571 O O . GLU A 1 200 ? 3.895 -11.152 -4.949 1.00 97.06 200 GLU A O 1
ATOM 1576 N N . ALA A 1 201 ? 2.996 -11.151 -7.003 1.00 97.25 201 ALA A N 1
ATOM 1577 C CA . ALA A 1 201 ? 1.650 -11.514 -6.566 1.00 97.25 201 ALA A CA 1
ATOM 1578 C C . ALA A 1 201 ? 1.608 -12.877 -5.853 1.00 97.25 201 ALA A C 1
ATOM 1580 O O . ALA A 1 201 ? 0.920 -13.015 -4.843 1.00 97.25 201 ALA A O 1
ATOM 1581 N N . TYR A 1 202 ? 2.382 -13.872 -6.305 1.00 97.31 202 TYR A N 1
ATOM 1582 C CA . TYR A 1 202 ? 2.511 -15.142 -5.583 1.00 97.31 202 TYR A CA 1
ATOM 1583 C C . TYR A 1 202 ? 3.207 -14.985 -4.228 1.00 97.31 202 TYR A C 1
ATOM 1585 O O . TYR A 1 202 ? 2.799 -15.628 -3.259 1.00 97.31 202 TYR A O 1
ATOM 1593 N N . ARG A 1 203 ? 4.233 -14.129 -4.116 1.00 96.94 203 ARG A N 1
ATOM 1594 C CA . ARG A 1 203 ? 4.854 -13.821 -2.812 1.00 96.94 203 ARG A CA 1
ATOM 1595 C C . ARG A 1 203 ? 3.854 -13.153 -1.882 1.00 96.94 203 ARG A C 1
ATOM 1597 O O . ARG A 1 203 ? 3.727 -13.569 -0.734 1.00 96.94 203 ARG A O 1
ATOM 1604 N N . PHE A 1 204 ? 3.081 -12.211 -2.409 1.00 97.06 204 PHE A N 1
ATOM 1605 C CA . PHE A 1 204 ? 2.040 -11.539 -1.651 1.00 97.06 204 PHE A CA 1
ATOM 1606 C C . PHE A 1 204 ? 0.957 -12.509 -1.167 1.00 97.06 204 PHE A C 1
ATOM 1608 O O . PHE A 1 204 ? 0.621 -12.525 0.015 1.00 97.06 204 PHE A O 1
ATOM 1615 N N . ARG A 1 205 ? 0.486 -13.409 -2.040 1.00 97.00 205 ARG A N 1
ATOM 1616 C CA . ARG A 1 205 ? -0.469 -14.457 -1.665 1.00 97.00 205 ARG A CA 1
ATOM 1617 C C . ARG A 1 205 ? 0.060 -15.360 -0.553 1.00 97.00 205 ARG A C 1
ATOM 1619 O O . ARG A 1 205 ? -0.681 -15.644 0.377 1.00 97.00 205 ARG A O 1
ATOM 1626 N N . ARG A 1 206 ? 1.340 -15.749 -0.587 1.00 96.12 206 ARG A N 1
ATOM 1627 C CA . ARG A 1 206 ? 1.953 -16.562 0.483 1.00 96.12 206 ARG A CA 1
ATOM 1628 C C . ARG A 1 206 ? 1.919 -15.867 1.846 1.00 96.12 206 ARG A C 1
ATOM 1630 O O . ARG A 1 206 ? 1.744 -16.544 2.856 1.00 96.12 206 ARG A O 1
ATOM 1637 N N . ILE A 1 207 ? 2.067 -14.542 1.886 1.00 96.12 207 ILE A N 1
ATOM 1638 C CA . ILE A 1 207 ? 1.927 -13.765 3.126 1.00 96.12 207 ILE A CA 1
ATOM 1639 C C . ILE A 1 207 ? 0.480 -13.836 3.627 1.00 96.12 207 ILE A C 1
ATOM 1641 O O . ILE A 1 207 ? 0.259 -14.141 4.798 1.00 96.12 207 ILE A O 1
ATOM 1645 N N . ILE A 1 208 ? -0.496 -13.629 2.738 1.00 96.81 208 ILE A N 1
ATOM 1646 C CA . ILE A 1 208 ? -1.930 -13.724 3.060 1.00 96.81 208 ILE A CA 1
ATOM 1647 C C . ILE A 1 208 ? -2.271 -15.129 3.580 1.00 96.81 208 ILE A C 1
ATOM 1649 O O . ILE A 1 208 ? -2.867 -15.261 4.646 1.00 96.81 208 ILE A O 1
ATOM 1653 N N . ASP A 1 209 ? -1.831 -16.180 2.883 1.00 96.50 209 ASP A N 1
ATOM 1654 C CA . ASP A 1 209 ? -2.025 -17.578 3.290 1.00 96.50 209 ASP A CA 1
ATOM 1655 C C . ASP A 1 209 ? -1.418 -17.866 4.661 1.00 96.50 209 ASP A C 1
ATOM 1657 O O . ASP A 1 209 ? -2.038 -18.535 5.481 1.00 96.50 209 ASP A O 1
ATOM 1661 N N . SER A 1 210 ? -0.217 -17.352 4.932 1.00 96.19 210 SER A N 1
ATOM 1662 C CA . SER A 1 210 ? 0.443 -17.520 6.228 1.00 96.19 210 SER A CA 1
ATOM 1663 C C . SER A 1 210 ? -0.390 -16.917 7.361 1.00 96.19 210 SER A C 1
ATOM 1665 O O . SER A 1 210 ? -0.566 -17.554 8.401 1.00 96.19 210 SER A O 1
ATOM 1667 N N . ARG A 1 211 ? -0.976 -15.729 7.146 1.00 96.12 211 ARG A N 1
ATOM 1668 C CA . ARG A 1 211 ? -1.862 -15.084 8.127 1.00 96.12 211 ARG A CA 1
ATOM 1669 C C . ARG A 1 211 ? -3.132 -15.888 8.359 1.00 96.12 211 ARG A C 1
ATOM 1671 O O . ARG A 1 211 ? -3.387 -16.254 9.504 1.00 96.12 211 ARG A O 1
ATOM 1678 N N . LEU A 1 212 ? -3.844 -16.239 7.292 1.00 95.25 212 LEU A N 1
ATOM 1679 C CA . LEU A 1 212 ? -5.084 -17.016 7.375 1.00 95.25 212 LEU A CA 1
ATOM 1680 C C . LEU A 1 212 ? -4.857 -18.414 7.967 1.00 95.25 212 LEU A C 1
ATOM 1682 O O . LEU A 1 212 ? -5.683 -18.908 8.722 1.00 95.25 212 LEU A O 1
ATOM 1686 N N . LYS A 1 213 ? -3.713 -19.050 7.687 1.00 95.75 213 LYS A N 1
ATOM 1687 C CA . LYS A 1 213 ? -3.349 -20.336 8.295 1.00 95.75 213 LYS A CA 1
ATOM 1688 C C . LYS A 1 213 ? -3.037 -20.199 9.784 1.00 95.75 213 LYS A C 1
ATOM 1690 O O . LYS A 1 213 ? -3.394 -21.080 10.557 1.00 95.75 213 LYS A O 1
ATOM 1695 N N . SER A 1 214 ? -2.338 -19.134 10.180 1.00 96.38 214 SER A N 1
ATOM 1696 C CA . SER A 1 214 ? -1.974 -18.903 11.584 1.00 96.38 214 SER A CA 1
ATOM 1697 C C . SER A 1 214 ? -3.168 -18.514 12.458 1.00 96.38 214 SER A C 1
ATOM 1699 O O . SER A 1 214 ? -3.197 -18.861 13.634 1.00 96.38 214 SER A O 1
ATOM 1701 N N . ASN A 1 215 ? -4.141 -17.806 11.884 1.00 95.88 215 ASN A N 1
ATOM 1702 C CA . ASN A 1 215 ? -5.377 -17.412 12.539 1.00 95.88 215 ASN A CA 1
ATOM 1703 C C . ASN A 1 215 ? -6.502 -17.341 11.489 1.00 95.88 215 ASN A C 1
ATOM 1705 O O . ASN A 1 215 ? -6.601 -16.329 10.795 1.00 95.88 215 ASN A O 1
ATOM 1709 N N . PRO A 1 216 ? -7.333 -18.390 11.356 1.00 94.56 216 PRO A N 1
ATOM 1710 C CA . PRO A 1 216 ? -8.436 -18.412 10.392 1.00 94.56 216 PRO A CA 1
ATOM 1711 C C . PRO A 1 216 ? -9.500 -17.331 10.620 1.00 94.56 216 PRO A C 1
ATOM 1713 O O . PRO A 1 216 ? -10.111 -16.879 9.658 1.00 94.56 216 PRO A O 1
ATOM 1716 N N . GLU A 1 217 ? -9.662 -16.870 11.863 1.00 94.50 217 GLU A N 1
ATOM 1717 C CA . GLU A 1 217 ? -10.655 -15.862 12.267 1.00 94.50 217 GLU A CA 1
ATOM 1718 C C . GLU A 1 217 ? -10.096 -14.428 12.224 1.00 94.50 217 GLU A C 1
ATOM 1720 O O . GLU A 1 217 ? -10.672 -13.493 12.782 1.00 94.50 217 GLU A O 1
ATOM 1725 N N . ILE A 1 218 ? -8.927 -14.224 11.609 1.00 95.56 218 ILE A N 1
ATOM 1726 C CA . ILE A 1 218 ? -8.319 -12.898 11.522 1.00 95.56 218 ILE A CA 1
ATOM 1727 C C . ILE A 1 218 ? -9.164 -11.955 10.657 1.00 95.56 218 ILE A C 1
ATOM 1729 O O . ILE A 1 218 ? -9.449 -12.224 9.490 1.00 95.56 218 ILE A O 1
ATOM 1733 N N . ASN A 1 219 ? -9.462 -10.770 11.190 1.00 96.88 219 ASN A N 1
ATOM 1734 C CA . ASN A 1 219 ? -9.944 -9.656 10.380 1.00 96.88 219 ASN A CA 1
ATOM 1735 C C . ASN A 1 219 ? -8.775 -9.117 9.548 1.00 96.88 219 ASN A C 1
ATOM 1737 O O . ASN A 1 219 ? -7.950 -8.347 10.046 1.00 96.88 219 ASN A O 1
ATOM 1741 N N . LEU A 1 220 ? -8.667 -9.555 8.296 1.00 97.06 220 LEU A N 1
ATOM 1742 C CA . LEU A 1 220 ? -7.568 -9.195 7.405 1.00 97.06 220 LEU A CA 1
ATOM 1743 C C . LEU A 1 220 ? -8.060 -8.356 6.227 1.00 97.06 220 LEU A C 1
ATOM 1745 O O . LEU A 1 220 ? -8.840 -8.815 5.396 1.00 97.06 220 LEU A O 1
ATOM 1749 N N . VAL A 1 221 ? -7.533 -7.139 6.120 1.00 97.62 221 VAL A N 1
ATOM 1750 C CA . VAL A 1 221 ? -7.735 -6.246 4.980 1.00 97.62 221 VAL A CA 1
ATOM 1751 C C . VAL A 1 221 ? -6.493 -6.288 4.095 1.00 97.62 221 VAL A C 1
ATOM 1753 O O . VAL A 1 221 ? -5.378 -6.040 4.553 1.00 97.62 221 VAL A O 1
ATOM 1756 N N . VAL A 1 222 ? -6.687 -6.582 2.812 1.00 97.31 222 VAL A N 1
ATOM 1757 C CA . VAL A 1 222 ? -5.626 -6.635 1.799 1.00 97.31 222 VAL A CA 1
ATOM 1758 C C . VAL A 1 222 ? -5.930 -5.596 0.731 1.00 97.31 222 VAL A C 1
ATOM 1760 O O . VAL A 1 222 ? -6.984 -5.648 0.101 1.00 97.31 222 VAL A O 1
ATOM 1763 N N . LEU A 1 223 ? -5.017 -4.652 0.524 1.00 97.38 223 LEU A N 1
ATOM 1764 C CA . LEU A 1 223 ? -5.182 -3.575 -0.449 1.00 97.38 223 LEU A CA 1
ATOM 1765 C C . LEU A 1 223 ? -3.838 -3.101 -1.006 1.00 97.38 223 LEU A C 1
ATOM 1767 O O . LEU A 1 223 ? -2.768 -3.543 -0.583 1.00 97.38 223 LEU A O 1
ATOM 1771 N N . GLY A 1 224 ? -3.901 -2.188 -1.967 1.00 96.75 224 GLY A N 1
ATOM 1772 C CA . GLY A 1 224 ? -2.727 -1.542 -2.525 1.00 96.75 224 GLY A CA 1
ATOM 1773 C C . GLY A 1 224 ? -2.848 -1.280 -4.017 1.00 96.75 224 GLY A C 1
ATOM 1774 O O . GLY A 1 224 ? -3.914 -1.450 -4.609 1.00 96.75 224 GLY A O 1
ATOM 1775 N N . ASP A 1 225 ? -1.728 -0.905 -4.626 1.00 97.19 225 ASP A N 1
ATOM 1776 C CA . ASP A 1 225 ? -1.608 -0.785 -6.075 1.00 97.19 225 ASP A CA 1
ATOM 1777 C C . ASP A 1 225 ? -1.001 -2.068 -6.654 1.00 97.19 225 ASP A C 1
ATOM 1779 O O . ASP A 1 225 ? 0.219 -2.281 -6.670 1.00 97.19 225 ASP A O 1
ATOM 1783 N N . PHE A 1 226 ? -1.876 -2.938 -7.158 1.00 96.88 226 PHE A N 1
ATOM 1784 C CA . PHE A 1 226 ? -1.482 -4.196 -7.793 1.00 96.88 226 PHE A CA 1
ATOM 1785 C C . PHE A 1 226 ? -0.965 -4.016 -9.225 1.00 96.88 226 PHE A C 1
ATOM 1787 O O . PHE A 1 226 ? -0.502 -4.981 -9.838 1.00 96.88 226 PHE A O 1
ATOM 1794 N N . ASN A 1 227 ? -0.998 -2.786 -9.749 1.00 96.56 227 ASN A N 1
ATOM 1795 C CA . ASN A 1 227 ? -0.484 -2.414 -11.058 1.00 96.56 227 ASN A CA 1
ATOM 1796 C C . ASN A 1 227 ? -1.073 -3.269 -12.200 1.00 96.56 227 ASN A C 1
ATOM 1798 O O . ASN A 1 227 ? -0.385 -3.578 -13.182 1.00 96.56 227 ASN A O 1
ATOM 1802 N N . ASP A 1 228 ? -2.335 -3.689 -12.072 1.00 95.19 228 ASP A N 1
ATOM 1803 C CA . ASP A 1 228 ? -3.017 -4.519 -13.063 1.00 95.19 228 ASP A CA 1
ATOM 1804 C C . ASP A 1 228 ? -4.553 -4.448 -12.981 1.00 95.19 228 ASP A C 1
ATOM 1806 O O . ASP A 1 228 ? -5.110 -3.801 -12.098 1.00 95.19 228 ASP A O 1
ATOM 1810 N N . CYS A 1 229 ? -5.241 -5.091 -13.927 1.00 93.12 229 CYS A N 1
ATOM 1811 C CA . CYS A 1 229 ? -6.704 -5.090 -14.027 1.00 93.12 229 CYS A CA 1
ATOM 1812 C C . CYS A 1 229 ? -7.354 -6.212 -13.197 1.00 93.12 229 CYS A C 1
ATOM 1814 O O . CYS A 1 229 ? -6.757 -7.264 -12.981 1.00 93.12 229 CYS A O 1
ATOM 1816 N N . TYR A 1 230 ? -8.616 -6.021 -12.798 1.00 89.06 230 TYR A N 1
ATOM 1817 C CA . TYR A 1 230 ? -9.341 -6.894 -11.857 1.00 89.06 230 TYR A CA 1
ATOM 1818 C C . TYR A 1 230 ? -9.353 -8.397 -12.217 1.00 89.06 230 TYR A C 1
ATOM 1820 O O . TYR A 1 230 ? -9.413 -9.243 -11.329 1.00 89.06 230 TYR A O 1
ATOM 1828 N N . ASN A 1 231 ? -9.296 -8.751 -13.505 1.00 90.56 231 ASN A N 1
ATOM 1829 C CA . ASN A 1 231 ? -9.357 -10.134 -13.995 1.00 90.56 231 ASN A CA 1
ATOM 1830 C C . ASN A 1 231 ? -7.992 -10.709 -14.424 1.00 90.56 231 ASN A C 1
ATOM 1832 O O . ASN A 1 231 ? -7.946 -11.808 -14.999 1.00 90.56 231 ASN A O 1
ATOM 1836 N N . SER A 1 232 ? -6.895 -9.994 -14.168 1.00 95.94 232 SER A N 1
ATOM 1837 C CA . SER A 1 232 ? -5.555 -10.395 -14.586 1.00 95.94 232 SER A CA 1
ATOM 1838 C C . SER A 1 232 ? -4.997 -11.555 -13.753 1.00 95.94 232 SER A C 1
ATOM 1840 O O . SER A 1 232 ? -5.493 -11.873 -12.669 1.00 95.94 232 SER A O 1
ATOM 1842 N N . LYS A 1 233 ? -3.945 -12.215 -14.263 1.00 96.75 233 LYS A N 1
ATOM 1843 C CA . LYS A 1 233 ? -3.283 -13.325 -13.553 1.00 96.75 233 LYS A CA 1
ATOM 1844 C C . LYS A 1 233 ? -2.742 -12.892 -12.174 1.00 96.75 233 LYS A C 1
ATOM 1846 O O . LYS A 1 233 ? -3.046 -13.602 -11.217 1.00 96.75 233 LYS A O 1
ATOM 1851 N N . PRO A 1 234 ? -2.012 -11.761 -12.028 1.00 96.44 234 PRO A N 1
ATOM 1852 C CA . PRO A 1 234 ? -1.583 -11.270 -10.717 1.00 96.44 234 PRO A CA 1
ATOM 1853 C C . PRO A 1 234 ? -2.735 -11.074 -9.728 1.00 96.44 234 PRO A C 1
ATOM 1855 O O . PRO A 1 234 ? -2.671 -11.592 -8.619 1.00 96.44 234 PRO A O 1
ATOM 1858 N N . VAL A 1 235 ? -3.819 -10.400 -10.128 1.00 96.19 235 VAL A N 1
ATOM 1859 C CA . VAL A 1 235 ? -4.944 -10.135 -9.213 1.00 96.19 235 VAL A CA 1
ATOM 1860 C C . VAL A 1 235 ? -5.642 -11.434 -8.808 1.00 96.19 235 VAL A C 1
ATOM 1862 O O . VAL A 1 235 ? -5.877 -11.661 -7.623 1.00 96.19 235 VAL A O 1
ATOM 1865 N N . LYS A 1 236 ? -5.879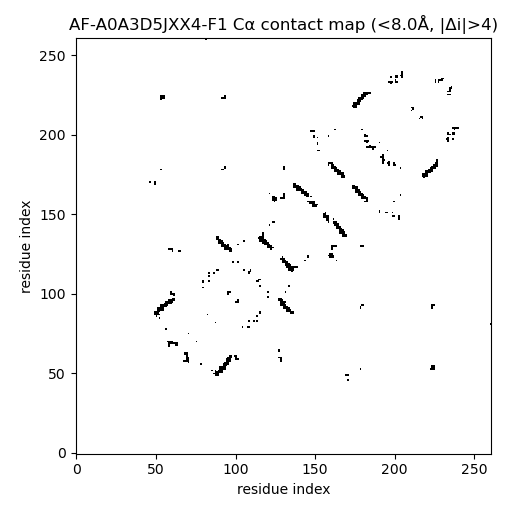 -12.350 -9.756 1.00 96.25 236 LYS A N 1
ATOM 1866 C CA . LYS A 1 236 ? -6.419 -13.689 -9.461 1.00 96.25 236 LYS A CA 1
ATOM 1867 C C . LYS A 1 236 ? -5.525 -14.489 -8.510 1.00 96.25 236 LYS A C 1
ATOM 1869 O O . LYS A 1 236 ? -6.041 -15.193 -7.648 1.00 96.25 236 LYS A O 1
ATOM 1874 N N . ALA A 1 237 ? -4.202 -14.380 -8.642 1.00 96.38 237 ALA A N 1
ATOM 1875 C CA . ALA A 1 237 ? -3.264 -15.039 -7.737 1.00 96.38 237 ALA A CA 1
ATOM 1876 C C . ALA A 1 237 ? -3.381 -14.510 -6.297 1.00 96.38 237 ALA A C 1
ATOM 1878 O O . ALA A 1 237 ? -3.333 -15.305 -5.363 1.00 96.38 237 ALA A O 1
ATOM 1879 N N . ILE A 1 238 ? -3.583 -13.199 -6.118 1.00 96.12 238 ILE A N 1
ATOM 1880 C CA . ILE A 1 238 ? -3.768 -12.567 -4.799 1.00 96.12 238 ILE A CA 1
ATOM 1881 C C . ILE A 1 238 ? -5.091 -12.997 -4.166 1.00 96.12 238 ILE A C 1
ATOM 1883 O O . ILE A 1 238 ? -5.107 -13.425 -3.010 1.00 96.12 238 ILE A O 1
ATOM 1887 N N . VAL A 1 239 ? -6.189 -12.915 -4.927 1.00 94.12 239 VAL A N 1
ATOM 1888 C CA . VAL A 1 239 ? -7.517 -13.366 -4.474 1.00 94.12 239 VAL A CA 1
ATOM 1889 C C . VAL A 1 239 ? -7.452 -14.833 -4.044 1.00 94.12 239 VAL A C 1
ATOM 1891 O O . VAL A 1 239 ? -8.009 -15.204 -3.014 1.00 94.12 239 VAL A O 1
ATOM 1894 N N . GLY A 1 240 ? -6.678 -15.642 -4.771 1.00 88.75 240 GLY A N 1
ATOM 1895 C CA . GLY A 1 240 ? -6.522 -17.061 -4.498 1.00 88.75 240 GLY A CA 1
ATOM 1896 C C . GLY A 1 240 ? -7.760 -17.853 -4.913 1.00 88.75 240 GLY A C 1
ATOM 1897 O O . GLY A 1 240 ? -8.671 -17.348 -5.569 1.00 88.75 240 GLY A O 1
ATOM 1898 N N . ARG A 1 241 ? -7.781 -19.137 -4.558 1.00 78.06 241 ARG A N 1
ATOM 1899 C CA . ARG A 1 241 ? -8.984 -19.964 -4.698 1.00 78.06 241 ARG A CA 1
ATOM 1900 C C . ARG A 1 241 ? -9.806 -19.821 -3.426 1.00 78.06 241 ARG A C 1
ATOM 1902 O O . ARG A 1 241 ? -9.236 -19.858 -2.340 1.00 78.06 241 ARG A O 1
ATOM 1909 N N . ALA A 1 242 ? -11.125 -19.712 -3.562 1.00 57.50 242 ALA A N 1
ATOM 1910 C CA . ALA A 1 242 ? -12.006 -19.905 -2.422 1.00 57.50 242 ALA A CA 1
ATOM 1911 C C . ALA A 1 242 ? -11.797 -21.336 -1.906 1.00 57.50 242 ALA A C 1
ATOM 1913 O O . ALA A 1 242 ? -12.053 -22.304 -2.624 1.00 57.50 242 ALA A O 1
ATOM 1914 N N . THR A 1 243 ? -11.295 -21.482 -0.685 1.00 50.34 243 THR A N 1
ATOM 1915 C CA . THR A 1 243 ? -11.503 -22.713 0.073 1.00 50.34 243 THR A CA 1
ATOM 1916 C C . THR A 1 243 ? -13.012 -22.826 0.292 1.00 50.34 243 THR A C 1
ATOM 1918 O O . THR A 1 243 ? -13.610 -21.837 0.720 1.00 50.34 243 THR A O 1
ATOM 1921 N N . PRO A 1 244 ? -13.664 -23.963 -0.019 1.00 37.81 244 PRO A N 1
ATOM 1922 C CA . PRO A 1 244 ? -15.056 -24.162 0.359 1.00 37.81 244 PRO A CA 1
ATOM 1923 C C . PRO A 1 244 ? -15.162 -23.918 1.862 1.00 37.81 244 PRO A C 1
ATOM 1925 O O . PRO A 1 244 ? -14.535 -24.624 2.652 1.00 37.81 244 PRO A O 1
ATOM 1928 N N . ALA A 1 245 ? -15.868 -22.860 2.251 1.00 42.50 245 ALA A N 1
ATOM 1929 C CA . ALA A 1 245 ? -16.095 -22.573 3.651 1.00 42.50 245 ALA A CA 1
ATOM 1930 C C . ALA A 1 245 ? -16.903 -23.736 4.236 1.00 42.50 245 ALA A C 1
ATOM 1932 O O . ALA A 1 245 ? -17.963 -24.077 3.710 1.00 42.50 245 ALA A O 1
ATOM 1933 N N . SER A 1 246 ? -16.416 -24.327 5.330 1.00 39.72 246 SER A N 1
ATOM 1934 C CA . SER A 1 246 ? -17.306 -25.010 6.263 1.00 39.72 246 SER A CA 1
ATOM 1935 C C . SER A 1 246 ? -18.333 -23.968 6.690 1.00 39.72 246 SER A C 1
ATOM 1937 O O . SER A 1 246 ? -17.989 -22.961 7.304 1.00 39.72 246 SER A O 1
ATOM 1939 N N . SER A 1 247 ? -19.567 -24.144 6.239 1.00 37.31 247 SER A N 1
ATOM 1940 C CA . SER A 1 247 ? -20.659 -23.196 6.392 1.00 37.31 247 SER A CA 1
ATOM 1941 C C . SER A 1 247 ? -20.925 -22.906 7.868 1.00 37.31 247 SER A C 1
ATOM 1943 O O . SER A 1 247 ? -21.584 -23.682 8.555 1.00 37.31 247 SER A O 1
ATOM 1945 N N . THR A 1 248 ? -20.438 -21.776 8.369 1.00 33.25 248 THR A N 1
ATOM 1946 C CA . THR A 1 248 ? -21.025 -21.091 9.525 1.00 33.25 248 THR A CA 1
ATOM 1947 C C . THR A 1 248 ? -20.883 -19.585 9.292 1.00 33.25 248 THR A C 1
ATOM 1949 O O . THR A 1 248 ? -19.759 -19.094 9.212 1.00 33.25 248 THR A O 1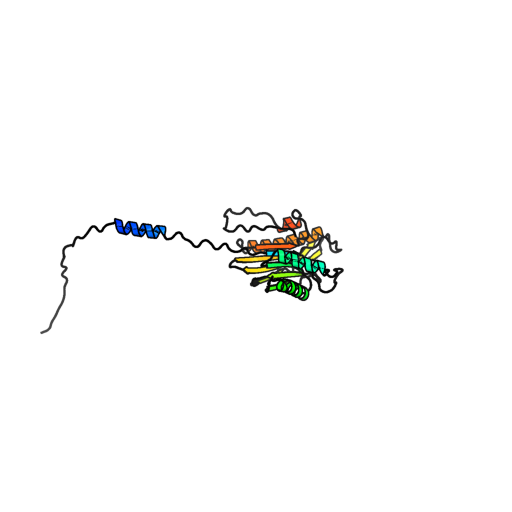
ATOM 1952 N N . PRO A 1 249 ? -21.980 -18.832 9.104 1.00 39.31 249 PRO A N 1
ATOM 1953 C CA . PRO A 1 249 ? -21.894 -17.387 8.946 1.00 39.31 249 PRO A CA 1
ATOM 1954 C C . PRO A 1 249 ? -21.615 -16.743 10.312 1.00 39.31 249 PRO A C 1
ATOM 1956 O O . PRO A 1 249 ? -22.460 -16.780 11.205 1.00 39.31 249 PRO A O 1
ATOM 1959 N N . GLY A 1 250 ? -20.429 -16.156 10.479 1.00 37.41 250 GLY A N 1
ATOM 1960 C CA . GLY A 1 250 ? -20.137 -15.246 11.589 1.00 37.41 250 GLY A CA 1
ATOM 1961 C C . GLY A 1 250 ? -20.837 -13.888 11.394 1.00 37.41 250 GLY A C 1
ATOM 1962 O O . GLY A 1 250 ? -21.051 -13.466 10.251 1.00 37.41 250 GLY A O 1
ATOM 1963 N N . PRO A 1 251 ? -21.216 -13.176 12.471 1.00 40.53 251 PRO A N 1
ATOM 1964 C CA . PRO A 1 251 ? -21.904 -11.899 12.361 1.00 40.53 251 PRO A CA 1
ATOM 1965 C C . PRO A 1 251 ? -20.888 -10.778 12.108 1.00 40.53 251 PRO A C 1
ATOM 1967 O O . PRO A 1 251 ? -20.304 -10.261 13.049 1.00 40.53 251 PRO A O 1
ATOM 1970 N N . ALA A 1 252 ? -20.667 -10.426 10.840 1.00 39.34 252 ALA A N 1
ATOM 1971 C CA . ALA A 1 252 ? -20.278 -9.094 10.347 1.00 39.34 252 ALA A CA 1
ATOM 1972 C C . ALA A 1 252 ? -19.776 -9.230 8.904 1.00 39.34 252 ALA A C 1
ATOM 1974 O O . ALA A 1 252 ? -18.588 -9.388 8.631 1.00 39.34 252 ALA A O 1
ATOM 1975 N N . SER A 1 253 ? -20.691 -9.161 7.946 1.00 32.31 253 SER A N 1
ATOM 1976 C CA . SER A 1 253 ? -20.340 -8.993 6.540 1.00 32.31 253 SER A CA 1
ATOM 1977 C C . SER A 1 253 ? -19.740 -7.600 6.328 1.00 32.31 253 SER A C 1
ATOM 1979 O O . SER A 1 253 ? -20.457 -6.600 6.304 1.00 32.31 253 SER A O 1
ATOM 1981 N N . ALA A 1 254 ? -18.416 -7.531 6.182 1.00 35.72 254 ALA A N 1
ATOM 1982 C CA . ALA A 1 254 ? -17.717 -6.339 5.723 1.00 35.72 254 ALA A CA 1
ATOM 1983 C C . ALA A 1 254 ? -18.058 -6.086 4.244 1.00 35.72 254 ALA A C 1
ATOM 1985 O O . ALA A 1 254 ? -17.551 -6.754 3.345 1.00 35.72 254 ALA A O 1
ATOM 1986 N N . THR A 1 255 ? -18.926 -5.116 3.971 1.00 27.03 255 THR A N 1
ATOM 1987 C CA . THR A 1 255 ? -19.126 -4.581 2.619 1.00 27.03 255 THR A CA 1
ATOM 1988 C C . THR A 1 255 ? -17.934 -3.706 2.240 1.00 27.03 255 THR A C 1
ATOM 1990 O O . THR A 1 255 ? -17.834 -2.556 2.664 1.00 27.03 255 THR A O 1
ATOM 1993 N N . ALA A 1 256 ? -17.020 -4.254 1.440 1.00 31.84 256 ALA A N 1
ATOM 1994 C CA . ALA A 1 256 ? -15.976 -3.489 0.770 1.00 31.84 256 ALA A CA 1
ATOM 1995 C C . ALA A 1 256 ? -16.536 -2.901 -0.535 1.00 31.84 256 ALA A C 1
ATOM 1997 O O . ALA A 1 256 ? -16.686 -3.606 -1.531 1.00 31.84 256 ALA A O 1
ATOM 1998 N N . THR A 1 257 ? -16.847 -1.605 -0.544 1.00 25.55 257 THR A N 1
ATOM 1999 C CA . THR A 1 257 ? -17.157 -0.884 -1.784 1.00 25.55 257 THR A CA 1
ATOM 2000 C C . THR A 1 257 ? -15.842 -0.441 -2.420 1.00 25.55 257 THR A C 1
ATOM 2002 O O . THR A 1 257 ? -15.219 0.518 -1.969 1.00 25.55 257 THR A O 1
ATOM 2005 N N . ALA A 1 258 ? -15.394 -1.151 -3.455 1.00 27.44 258 ALA A N 1
ATOM 2006 C CA . ALA A 1 258 ? -14.269 -0.721 -4.277 1.00 27.44 258 ALA A CA 1
ATOM 2007 C C . ALA A 1 258 ? -14.725 0.421 -5.200 1.00 27.44 258 ALA A C 1
ATOM 2009 O O . ALA A 1 258 ? -15.282 0.183 -6.268 1.00 27.44 258 ALA A O 1
ATOM 2010 N N . GLY A 1 259 ? -14.522 1.666 -4.771 1.00 27.08 259 GLY A N 1
ATOM 2011 C CA . GLY A 1 259 ? -14.577 2.822 -5.662 1.00 27.08 259 GLY A CA 1
ATOM 2012 C C . GLY A 1 259 ? -13.217 3.003 -6.328 1.00 27.08 259 GLY A C 1
ATOM 2013 O O . GLY A 1 259 ? -12.221 3.177 -5.629 1.00 27.08 259 GLY A O 1
ATOM 2014 N N . GLN A 1 260 ? -13.160 2.941 -7.658 1.00 26.95 260 GLN A N 1
ATOM 2015 C CA . GLN A 1 260 ? -12.040 3.534 -8.389 1.00 26.95 260 GLN A CA 1
ATOM 2016 C C . GLN A 1 260 ? -12.182 5.057 -8.287 1.00 26.95 260 GLN A C 1
ATOM 2018 O O . GLN A 1 260 ? -13.262 5.583 -8.559 1.00 26.95 260 GLN A O 1
ATOM 2023 N N . ILE A 1 261 ? -11.119 5.731 -7.846 1.00 34.91 261 ILE A N 1
ATOM 2024 C CA . ILE A 1 261 ? -10.972 7.192 -7.886 1.00 34.91 261 ILE A CA 1
ATOM 2025 C C . ILE A 1 261 ? -9.931 7.503 -8.952 1.00 34.91 261 ILE A C 1
ATOM 2027 O O . ILE A 1 261 ? -8.887 6.810 -8.933 1.00 34.91 261 ILE A O 1
#

Nearest PDB structures (foldseek):
  3k55-assembly1_A  TM=6.850E-01  e=7.813E-09  Staphylococcus aureus subsp. aureus RN4220
  3i5v-assembly2_B  TM=7.055E-01  e=3.070E-08  Staphylococcus aureus subsp. aureus RN4220
  3i48-assembly2_B  TM=6.768E-01  e=6.475E-08  Staphylococcus aureus subsp. aureus RN4220
  5okm-assembly5_E  TM=5.166E-01  e=3.056E-04  Homo sapiens
  5okn-assembly4_D  TM=4.883E-01  e=2.871E-04  Homo sapiens

pLDDT: mean 81.7, std 23.53, range [25.55, 98.75]